Protein AF-A0A2K8N8A8-F1 (afdb_monomer)

Organism: NCBI:txid2055160

pLDDT: mean 79.04, std 22.6, range [26.64, 98.69]

Nearest PDB structures (foldseek):
  5ulj-assembly4_D  TM=3.015E-01  e=2.512E+00  Scheffersomyces stipitis CBS 6054
  5ulj-assembly3_C  TM=2.184E-01  e=3.389E+00  Scheffersomyces stipitis CBS 6054
  5ulj-assembly2_B  TM=1.868E-01  e=2.365E+00  Scheffersomyces stipitis CBS 6054
  5bud-assembly2_B  TM=1.127E-01  e=8.542E-01  Candida albicans SC5314

Radius of gyration: 27.51 Å; Cα contacts (8 Å, |Δi|>4): 386; chains: 1; bounding box: 48×44×102 Å

Solvent-accessible surface area (backbone atoms only — not comparable to full-atom values): 16664 Å² total; per-residue (Å²): 137,88,84,82,85,78,87,78,77,91,76,79,91,78,85,84,81,86,84,86,86,86,88,82,83,90,80,93,72,87,86,76,82,74,73,73,73,78,74,74,76,73,52,68,68,59,56,49,52,52,51,51,52,52,51,52,53,52,51,52,55,33,49,58,29,34,43,7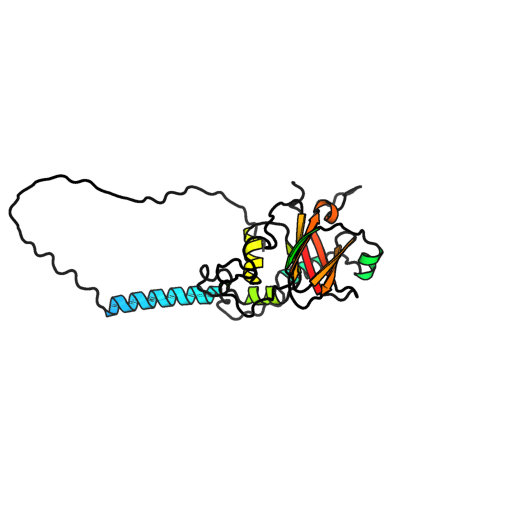2,97,59,95,76,92,74,95,64,53,75,58,56,46,50,37,52,56,46,59,77,75,40,94,78,74,57,67,71,54,32,67,72,72,27,50,76,51,74,68,44,79,79,26,78,41,73,77,49,67,76,59,97,73,46,76,61,38,35,44,75,35,82,70,7,78,49,23,32,46,69,59,41,52,53,59,62,76,52,42,60,45,83,42,67,55,47,68,71,57,39,50,53,51,33,51,48,56,52,63,49,70,50,92,84,38,74,90,45,69,86,78,70,64,66,74,73,72,56,61,46,60,36,35,38,36,43,27,44,30,28,42,81,77,48,38,27,35,41,88,58,37,34,44,33,29,28,46,75,46,98,39,14,36,27,27,34,37,32,49,41,60,69,69,71,41,84,89,73,82,87,78,89,78,87,69,77,52,54,32,41,39,39,34,19,33,86,92,62,51,83,68,41,69,39,62,47,79,44,71,79,43,82,81,112

Structure (mmCIF, N/CA/C/O backbone):
data_AF-A0A2K8N8A8-F1
#
_entry.id   AF-A0A2K8N8A8-F1
#
loop_
_atom_site.group_PDB
_atom_site.id
_atom_site.type_symbol
_atom_site.label_atom_id
_atom_site.label_alt_id
_atom_site.label_comp_id
_atom_site.label_asym_id
_atom_site.label_entity_id
_atom_site.label_seq_id
_atom_site.pdbx_PDB_ins_code
_atom_site.Cartn_x
_atom_site.Cartn_y
_atom_site.Cartn_z
_atom_site.occupancy
_atom_site.B_iso_or_equiv
_atom_site.auth_seq_id
_atom_site.auth_comp_id
_atom_site.auth_asym_id
_atom_site.auth_atom_id
_atom_site.pdbx_PDB_model_num
ATOM 1 N N . MET A 1 1 ? 6.886 21.190 -2.430 1.00 32.00 1 MET A N 1
ATOM 2 C CA . MET A 1 1 ? 6.700 21.370 -3.886 1.00 32.00 1 MET A CA 1
ATOM 3 C C . MET A 1 1 ? 5.353 20.739 -4.233 1.00 32.00 1 MET A C 1
ATOM 5 O O . MET A 1 1 ? 5.200 19.547 -4.030 1.00 32.00 1 MET A O 1
ATOM 9 N N . ARG A 1 2 ? 4.329 21.549 -4.543 1.00 28.36 2 ARG A N 1
ATOM 10 C CA . ARG A 1 2 ? 2.927 21.109 -4.703 1.00 28.36 2 ARG A CA 1
ATOM 11 C C . ARG A 1 2 ? 2.703 20.584 -6.124 1.00 28.36 2 ARG A C 1
ATOM 13 O O . ARG A 1 2 ? 2.918 21.346 -7.061 1.00 28.36 2 ARG A O 1
ATOM 20 N N . LEU A 1 3 ? 2.215 19.356 -6.288 1.00 32.44 3 LEU A N 1
ATOM 21 C CA . LEU A 1 3 ? 1.703 18.862 -7.571 1.00 32.44 3 LEU A CA 1
ATOM 22 C C . LEU A 1 3 ? 0.174 18.765 -7.508 1.00 32.44 3 LEU A C 1
ATOM 24 O O . LEU A 1 3 ? -0.404 17.789 -7.049 1.00 32.44 3 LEU A O 1
ATOM 28 N N . LEU A 1 4 ? -0.471 19.838 -7.966 1.00 31.11 4 LEU A N 1
ATOM 29 C CA . LEU A 1 4 ? -1.877 19.874 -8.359 1.00 31.11 4 LEU A CA 1
ATOM 30 C C . LEU A 1 4 ? -1.996 19.233 -9.746 1.00 31.11 4 LEU A C 1
ATOM 32 O O . LEU A 1 4 ? -1.544 19.829 -10.723 1.00 31.11 4 LEU A O 1
ATOM 36 N N . TRP A 1 5 ? -2.634 18.069 -9.866 1.00 34.25 5 TRP A N 1
ATOM 37 C CA . TRP A 1 5 ? -3.015 17.533 -11.176 1.00 34.25 5 TRP A CA 1
ATOM 38 C C . TRP A 1 5 ? -4.476 17.892 -11.468 1.00 34.25 5 TRP A C 1
ATOM 40 O O . TRP A 1 5 ? -5.413 17.237 -11.016 1.00 34.25 5 TRP A O 1
ATOM 50 N N . ARG A 1 6 ? -4.679 19.000 -12.193 1.00 30.06 6 ARG A N 1
ATOM 51 C CA . ARG A 1 6 ? -5.976 19.349 -12.786 1.00 30.06 6 ARG A CA 1
ATOM 52 C C . ARG A 1 6 ? -6.173 18.520 -14.051 1.00 30.06 6 ARG A C 1
ATOM 54 O O . ARG A 1 6 ? -5.422 18.657 -15.010 1.00 30.06 6 ARG A O 1
ATOM 61 N N . SER A 1 7 ? -7.238 17.725 -14.071 1.00 34.72 7 SER A N 1
ATOM 62 C CA . SER A 1 7 ? -7.759 17.098 -15.281 1.00 34.72 7 SER A CA 1
ATOM 63 C C . SER A 1 7 ? -8.183 18.168 -16.291 1.00 34.72 7 SER A C 1
ATOM 65 O O . SER A 1 7 ? -9.057 18.987 -15.986 1.00 34.72 7 SER A O 1
ATOM 67 N N . GLN A 1 8 ? -7.654 18.125 -17.512 1.00 32.97 8 GLN A N 1
ATOM 68 C CA . GLN A 1 8 ? -8.264 18.827 -18.635 1.00 32.97 8 GLN A CA 1
ATOM 69 C C . GLN A 1 8 ? -8.512 17.864 -19.799 1.00 32.97 8 GLN A C 1
ATOM 71 O O . GLN A 1 8 ? -7.619 17.494 -20.545 1.00 32.97 8 GLN A O 1
ATOM 76 N N . ARG A 1 9 ? -9.783 17.451 -19.860 1.00 30.66 9 ARG A N 1
ATOM 77 C CA . ARG A 1 9 ? -10.627 17.153 -21.025 1.00 30.66 9 ARG A CA 1
ATOM 78 C C . ARG A 1 9 ? -9.967 16.560 -22.275 1.00 30.66 9 ARG A C 1
ATOM 80 O O . ARG A 1 9 ? -9.297 17.236 -23.046 1.00 30.66 9 ARG A O 1
ATOM 87 N N . GLN A 1 10 ? -10.401 15.329 -22.535 1.00 34.97 10 GLN A N 1
ATOM 88 C CA . GLN A 1 10 ? -10.543 14.711 -23.848 1.00 34.97 10 GLN A CA 1
ATOM 89 C C . GLN A 1 10 ? -10.958 15.708 -24.942 1.00 34.97 10 GLN A C 1
ATOM 91 O O . GLN A 1 10 ? -11.960 16.418 -24.816 1.00 34.97 10 GLN A O 1
ATOM 96 N N . ARG A 1 11 ? -10.248 15.659 -26.069 1.00 29.73 11 ARG A N 1
ATOM 97 C CA . ARG A 1 11 ? -10.795 15.980 -27.385 1.00 29.73 11 ARG A CA 1
ATOM 98 C C . ARG A 1 11 ? -10.401 14.876 -28.359 1.00 29.73 11 ARG A C 1
ATOM 100 O O . ARG A 1 11 ? -9.222 14.648 -28.579 1.00 29.73 11 ARG A O 1
ATOM 107 N N . GLY A 1 12 ? -11.430 14.242 -28.916 1.00 28.23 12 GLY A N 1
ATOM 108 C CA . GLY A 1 12 ? -11.513 13.920 -30.338 1.00 28.23 12 GLY A CA 1
ATOM 109 C C . GLY A 1 12 ? -10.530 12.897 -30.887 1.00 28.23 12 GLY A C 1
ATOM 110 O O . GLY A 1 12 ? -9.446 13.239 -31.338 1.00 28.23 12 GLY A O 1
ATOM 111 N N . ILE A 1 13 ? -11.005 11.658 -30.961 1.00 33.28 13 ILE A N 1
ATOM 112 C CA . ILE A 1 13 ? -10.605 10.662 -31.956 1.00 33.28 13 ILE A CA 1
ATOM 113 C C . ILE A 1 13 ? -10.716 11.266 -33.366 1.00 33.28 13 ILE A C 1
ATOM 115 O O . ILE A 1 13 ? -11.752 11.840 -33.693 1.00 33.28 13 ILE A O 1
ATOM 119 N N . LEU A 1 14 ? -9.698 11.054 -34.205 1.00 26.64 14 LEU A N 1
ATOM 120 C CA . LEU A 1 14 ? -9.848 10.871 -35.654 1.00 26.64 14 LEU A CA 1
ATOM 121 C C . LEU A 1 14 ? -8.586 10.192 -36.205 1.00 26.64 14 LEU A C 1
ATOM 123 O O . LEU A 1 14 ? -7.590 10.832 -36.527 1.00 26.64 14 LEU A O 1
ATOM 127 N N . VAL A 1 15 ? -8.631 8.861 -36.276 1.00 32.94 15 VAL A N 1
ATOM 128 C CA . VAL A 1 15 ? -7.722 8.068 -37.109 1.00 32.94 15 VAL A CA 1
ATOM 129 C C . VAL A 1 15 ? -8.318 8.084 -38.512 1.00 32.94 15 VAL A C 1
ATOM 131 O O . VAL A 1 15 ? -9.371 7.495 -38.743 1.00 32.94 15 VAL A O 1
ATOM 134 N N . ALA A 1 16 ? -7.681 8.797 -39.436 1.00 32.31 16 ALA A N 1
ATOM 135 C CA . ALA A 1 16 ? -8.058 8.772 -40.842 1.00 32.31 16 ALA A CA 1
ATOM 136 C C . ALA A 1 16 ? -7.418 7.547 -41.515 1.00 32.31 16 ALA A C 1
ATOM 138 O O . ALA A 1 16 ? -6.219 7.528 -41.782 1.00 32.31 16 ALA A O 1
ATOM 139 N N . MET A 1 17 ? -8.227 6.520 -41.781 1.00 32.41 17 MET A N 1
ATOM 140 C CA . MET A 1 17 ? -7.921 5.493 -42.777 1.00 32.41 17 MET A CA 1
ATOM 141 C C . MET A 1 17 ? -8.250 6.059 -44.159 1.00 32.41 17 MET A C 1
ATOM 143 O O . MET A 1 17 ? -9.415 6.305 -44.466 1.00 32.41 17 MET A O 1
ATOM 147 N N . ALA A 1 18 ? -7.235 6.253 -44.997 1.00 31.48 18 ALA A N 1
ATOM 148 C CA . ALA A 1 18 ? -7.428 6.549 -46.409 1.00 31.48 18 ALA A CA 1
ATOM 149 C C . ALA A 1 18 ? -7.413 5.234 -47.202 1.00 31.48 18 ALA A C 1
ATOM 151 O O . ALA A 1 18 ? -6.361 4.640 -47.422 1.00 31.48 18 ALA A O 1
ATOM 152 N N . VAL A 1 19 ? -8.597 4.788 -47.624 1.00 36.44 19 VAL A N 1
ATOM 153 C CA . VAL A 1 19 ? -8.773 3.836 -48.726 1.00 36.44 19 VAL A CA 1
ATOM 154 C C . VAL A 1 19 ? -9.117 4.669 -49.953 1.00 36.44 19 VAL A C 1
ATOM 156 O O . VAL A 1 19 ? -10.160 5.317 -49.982 1.00 36.44 19 VAL A O 1
ATOM 159 N N . ALA A 1 20 ? -8.243 4.665 -50.957 1.00 34.53 20 ALA A N 1
ATOM 160 C CA . ALA A 1 20 ? -8.531 5.238 -52.264 1.00 34.53 20 ALA A CA 1
ATOM 161 C C . ALA A 1 20 ? -8.541 4.113 -53.302 1.00 34.53 20 ALA A C 1
ATOM 163 O O . ALA A 1 20 ? -7.505 3.553 -53.652 1.00 34.53 20 ALA A O 1
ATOM 164 N N . PHE A 1 21 ? -9.742 3.792 -53.771 1.00 34.59 21 PHE A N 1
ATOM 165 C CA . PHE A 1 21 ? -10.007 3.052 -54.998 1.00 34.59 21 PHE A CA 1
ATOM 166 C C . PHE A 1 21 ? -10.681 4.044 -55.943 1.00 34.59 21 PHE A C 1
ATOM 168 O O . PHE A 1 21 ? -11.672 4.639 -55.535 1.00 34.59 21 PHE A O 1
ATOM 175 N N . MET A 1 22 ? -10.175 4.218 -57.165 1.00 35.41 22 MET A N 1
ATOM 176 C CA . MET A 1 22 ? -10.968 4.577 -58.349 1.00 35.41 22 MET A CA 1
ATOM 177 C C . MET A 1 22 ? -10.114 4.402 -59.610 1.00 35.41 22 MET A C 1
ATOM 179 O O . MET A 1 22 ? -8.996 4.902 -59.710 1.00 35.41 22 MET A O 1
ATOM 183 N N . ALA A 1 23 ? -10.674 3.647 -60.550 1.00 37.47 23 ALA A N 1
ATOM 184 C CA . ALA A 1 23 ? -10.158 3.373 -61.882 1.00 37.47 23 ALA A CA 1
ATOM 185 C C . ALA A 1 23 ? -10.563 4.480 -62.873 1.00 37.47 23 ALA A C 1
ATOM 187 O O . ALA A 1 23 ? -11.584 5.136 -62.669 1.00 37.47 23 ALA A O 1
ATOM 188 N N . GLY A 1 24 ? -9.828 4.631 -63.984 1.00 35.62 24 GLY A N 1
ATOM 189 C CA . GLY A 1 24 ? -10.282 5.480 -65.094 1.00 35.62 24 GLY A CA 1
ATOM 190 C C . GLY A 1 24 ? -9.269 5.800 -66.199 1.00 35.62 24 GLY A C 1
ATOM 191 O O . GLY A 1 24 ? -8.792 6.918 -66.270 1.00 35.62 24 GLY A O 1
ATOM 192 N N . LEU A 1 25 ? -8.994 4.801 -67.044 1.00 36.38 25 LEU A N 1
ATOM 193 C CA . LEU A 1 25 ? -8.801 4.818 -68.511 1.00 36.38 25 LEU A CA 1
ATOM 194 C C . LEU A 1 25 ? -8.015 5.929 -69.261 1.00 36.38 25 LEU A C 1
ATOM 196 O O . LEU A 1 25 ? -8.371 7.098 -69.274 1.00 36.38 25 LEU A O 1
ATOM 200 N N . ALA A 1 26 ? -7.120 5.405 -70.115 1.00 39.22 26 ALA A N 1
ATOM 201 C CA . ALA A 1 26 ? -6.813 5.787 -71.502 1.00 39.22 26 ALA A CA 1
ATOM 202 C C . ALA A 1 26 ? -6.071 7.108 -71.788 1.00 39.22 26 ALA A C 1
ATOM 204 O O . ALA A 1 26 ? -6.646 8.185 -71.889 1.00 39.22 26 ALA A O 1
ATOM 205 N N . GLY A 1 27 ? -4.786 6.952 -72.118 1.00 34.50 27 GLY A N 1
ATOM 206 C CA . GLY A 1 27 ? -3.989 7.924 -72.859 1.00 34.50 27 GLY A CA 1
ATOM 207 C C . GLY A 1 27 ? -2.756 7.247 -73.454 1.00 34.50 27 GLY A C 1
ATOM 208 O O . GLY A 1 27 ? -1.729 7.143 -72.793 1.00 34.50 27 GLY A O 1
ATOM 209 N N . CYS A 1 28 ? -2.870 6.742 -74.686 1.00 39.72 28 CYS A N 1
ATOM 210 C CA . CYS A 1 28 ? -1.729 6.310 -75.493 1.00 39.72 28 CYS A CA 1
ATOM 211 C C . CYS A 1 28 ? -0.865 7.527 -75.856 1.00 39.72 28 CYS A C 1
ATOM 213 O O . CYS A 1 28 ? -1.341 8.444 -76.521 1.00 39.72 28 CYS A O 1
ATOM 215 N N . GLY A 1 29 ? 0.410 7.493 -75.477 1.00 36.53 29 GLY A N 1
ATOM 216 C CA . GLY A 1 29 ? 1.458 8.401 -75.943 1.00 36.53 29 GLY A CA 1
ATOM 217 C C . GLY A 1 29 ? 2.798 7.653 -75.978 1.00 36.53 29 GLY A C 1
ATOM 218 O O . GLY A 1 29 ? 2.994 6.750 -75.163 1.00 36.53 29 GLY A O 1
ATOM 219 N N . PRO A 1 30 ? 3.688 7.942 -76.943 1.00 42.03 30 PRO A N 1
ATOM 220 C CA . PRO A 1 30 ? 4.863 7.122 -77.210 1.00 42.03 30 PRO A CA 1
ATOM 221 C C . PRO A 1 30 ? 5.848 7.139 -76.037 1.00 42.03 30 PRO A C 1
ATOM 223 O O . PRO A 1 30 ? 6.176 8.181 -75.472 1.00 42.03 30 PRO A O 1
ATOM 226 N N . THR A 1 31 ? 6.315 5.943 -75.697 1.00 45.47 31 THR A N 1
ATOM 227 C CA . THR A 1 31 ? 7.282 5.621 -74.650 1.00 45.47 31 THR A CA 1
ATOM 228 C C . THR A 1 31 ? 8.613 6.340 -74.870 1.00 45.47 31 THR A C 1
ATOM 230 O O . THR A 1 31 ? 9.466 5.872 -75.621 1.00 45.47 31 THR A O 1
ATOM 233 N N . SER A 1 32 ? 8.811 7.456 -74.171 1.00 42.41 32 SER A N 1
ATOM 234 C CA . SER A 1 32 ? 10.141 7.943 -73.808 1.00 42.41 32 SER A CA 1
ATOM 235 C C . SER A 1 32 ? 10.572 7.183 -72.557 1.00 42.41 32 SER A C 1
ATOM 237 O O . SER A 1 32 ? 10.163 7.520 -71.449 1.00 42.41 32 SER A O 1
ATOM 239 N N . SER A 1 33 ? 11.366 6.130 -72.733 1.00 44.28 33 SER A N 1
ATOM 240 C CA . SER A 1 33 ? 12.038 5.429 -71.641 1.00 44.28 33 SER A CA 1
ATOM 241 C C . SER A 1 33 ? 13.131 6.324 -71.047 1.00 44.28 33 SER A C 1
ATOM 243 O O . SER A 1 33 ? 14.317 6.154 -71.330 1.00 44.28 33 SER A O 1
ATOM 245 N N . THR A 1 34 ? 12.745 7.295 -70.225 1.00 45.44 34 THR A N 1
ATOM 246 C CA . THR A 1 34 ? 13.642 7.810 -69.192 1.00 45.44 34 THR A CA 1
ATOM 247 C C . THR A 1 34 ? 13.750 6.712 -68.151 1.00 45.44 34 THR A C 1
ATOM 249 O O . THR A 1 34 ? 12.842 6.499 -67.355 1.00 45.44 34 THR A O 1
ATOM 252 N N . VAL A 1 35 ? 14.835 5.947 -68.248 1.00 50.28 35 VAL A N 1
ATOM 253 C CA . VAL A 1 35 ? 15.309 5.077 -67.177 1.00 50.28 35 VAL A CA 1
ATOM 254 C C . VAL A 1 35 ? 15.448 5.974 -65.954 1.00 50.28 35 VAL A C 1
ATOM 256 O O . VAL A 1 35 ? 16.356 6.806 -65.912 1.00 50.28 35 VAL A O 1
ATOM 259 N N . ASP A 1 36 ? 14.517 5.860 -65.004 1.00 49.16 36 ASP A N 1
ATOM 260 C CA . ASP A 1 36 ? 14.716 6.452 -63.689 1.00 49.16 36 ASP A CA 1
ATOM 261 C C . ASP A 1 36 ? 16.071 5.941 -63.189 1.00 49.16 36 ASP A C 1
ATOM 263 O O . ASP A 1 36 ? 16.320 4.727 -63.240 1.00 49.16 36 ASP A O 1
ATOM 267 N N . PRO A 1 37 ? 16.994 6.834 -62.787 1.00 52.50 37 PRO A N 1
ATOM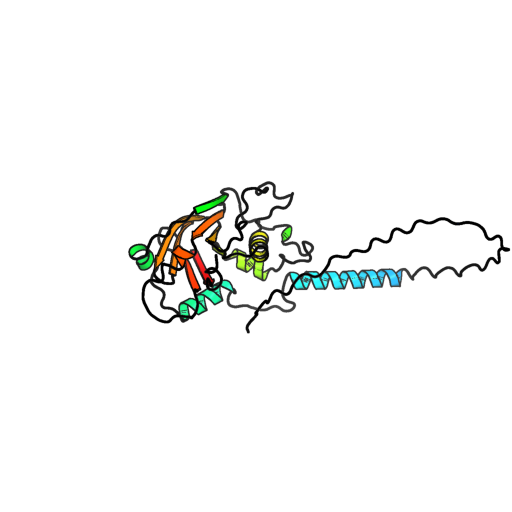 268 C CA . PRO A 1 37 ? 18.269 6.393 -62.261 1.00 52.50 37 PRO A CA 1
ATOM 269 C C . PRO A 1 37 ? 17.981 5.429 -61.107 1.00 52.50 37 PRO A C 1
ATOM 271 O O . PRO A 1 37 ? 17.067 5.697 -60.318 1.00 52.50 37 PRO A O 1
ATOM 274 N N . PRO A 1 38 ? 18.710 4.303 -61.000 1.00 51.31 38 PRO A N 1
ATOM 275 C CA . PRO A 1 38 ? 18.533 3.396 -59.882 1.00 51.31 38 PRO A CA 1
ATOM 276 C C . PRO A 1 38 ? 18.659 4.224 -58.608 1.00 51.31 38 PRO A C 1
ATOM 278 O O . PRO A 1 38 ? 19.703 4.833 -58.367 1.00 51.31 38 PRO A O 1
ATOM 281 N N . VAL A 1 39 ? 17.571 4.297 -57.834 1.00 56.62 39 VAL A N 1
ATOM 282 C CA . VAL A 1 39 ? 17.602 4.878 -56.492 1.00 56.62 39 VAL A CA 1
ATOM 283 C C . VAL A 1 39 ? 18.778 4.196 -55.799 1.00 56.62 39 VAL A C 1
ATOM 285 O O . VAL A 1 39 ? 18.770 2.962 -55.726 1.00 56.62 39 VAL A O 1
ATOM 288 N N . PRO A 1 40 ? 19.828 4.932 -55.391 1.00 58.53 40 PRO A N 1
ATOM 289 C CA . PRO A 1 40 ? 21.006 4.302 -54.830 1.00 58.53 40 PRO A CA 1
ATOM 290 C C . PRO A 1 40 ? 20.533 3.509 -53.621 1.00 58.53 40 PRO A C 1
ATOM 292 O O . PRO A 1 40 ? 19.915 4.070 -52.713 1.00 58.53 40 PRO A O 1
ATOM 295 N N . ALA A 1 41 ? 20.742 2.190 -53.660 1.00 60.31 41 ALA A N 1
ATOM 296 C CA . ALA A 1 41 ? 20.472 1.330 -52.524 1.00 60.31 41 ALA A CA 1
ATOM 297 C C . ALA A 1 41 ? 21.160 1.981 -51.324 1.00 60.31 41 ALA A C 1
ATOM 299 O O . ALA A 1 41 ? 22.368 2.222 -51.381 1.00 60.31 41 ALA A O 1
ATOM 300 N N . ALA A 1 42 ? 20.374 2.368 -50.313 1.00 63.03 42 ALA A N 1
ATOM 301 C CA . ALA A 1 42 ? 20.905 3.000 -49.116 1.00 63.03 42 ALA A CA 1
ATOM 302 C C . ALA A 1 42 ? 22.100 2.170 -48.643 1.00 63.03 42 ALA A C 1
ATOM 304 O O . ALA A 1 42 ? 21.980 0.949 -48.521 1.00 63.03 42 ALA A O 1
ATOM 305 N N . ASP A 1 43 ? 23.247 2.828 -48.465 1.00 83.50 43 ASP A N 1
ATOM 306 C CA . ASP A 1 43 ? 24.487 2.174 -48.066 1.00 83.50 43 ASP A CA 1
ATOM 307 C C . ASP A 1 43 ? 24.180 1.267 -46.859 1.00 83.50 43 ASP A C 1
ATOM 309 O O . ASP A 1 43 ? 23.655 1.764 -45.852 1.00 83.50 43 ASP A O 1
ATOM 313 N N . PRO A 1 44 ? 24.424 -0.055 -46.946 1.00 86.31 44 PRO A N 1
ATOM 314 C CA . PRO A 1 44 ? 24.090 -0.989 -45.875 1.00 86.31 44 PRO A CA 1
ATOM 315 C C . PRO A 1 44 ? 24.695 -0.559 -44.532 1.00 86.31 44 PRO A C 1
ATOM 317 O O . PRO A 1 44 ? 24.068 -0.751 -43.489 1.00 86.31 44 PRO A O 1
ATOM 320 N N . ILE A 1 45 ? 25.843 0.126 -44.560 1.00 87.94 45 ILE A N 1
ATOM 321 C CA . ILE A 1 45 ? 26.497 0.695 -43.378 1.00 87.94 45 ILE A CA 1
ATOM 322 C C . ILE A 1 45 ? 25.666 1.843 -42.784 1.00 87.94 45 ILE A C 1
ATOM 324 O O . ILE A 1 45 ? 25.537 1.968 -41.564 1.00 87.94 45 ILE A O 1
ATOM 328 N N . GLN A 1 46 ? 25.067 2.699 -43.612 1.00 89.19 46 GLN A N 1
ATOM 329 C CA . GLN A 1 46 ? 24.198 3.783 -43.139 1.00 89.19 46 GLN A CA 1
ATOM 330 C C . GLN A 1 46 ? 22.893 3.243 -42.544 1.00 89.19 46 GLN A C 1
ATOM 332 O O . GLN A 1 46 ? 22.450 3.734 -41.501 1.00 89.19 46 GLN A O 1
ATOM 337 N N . ALA A 1 47 ? 22.308 2.213 -43.161 1.00 89.38 47 ALA A N 1
ATOM 338 C CA . ALA A 1 47 ? 21.108 1.552 -42.651 1.00 89.38 47 ALA A CA 1
ATOM 339 C C . ALA A 1 47 ? 21.361 0.878 -41.289 1.00 89.38 47 ALA A C 1
ATOM 341 O O . ALA A 1 47 ? 20.564 1.027 -40.357 1.00 89.38 47 ALA A O 1
ATOM 342 N N . GLU A 1 48 ? 22.498 0.197 -41.138 1.00 94.06 48 GLU A N 1
ATOM 343 C CA . GLU A 1 48 ? 22.907 -0.414 -39.874 1.00 94.06 48 GLU A CA 1
ATOM 344 C C . GLU A 1 48 ? 23.153 0.634 -38.779 1.00 94.06 48 GLU A C 1
ATOM 346 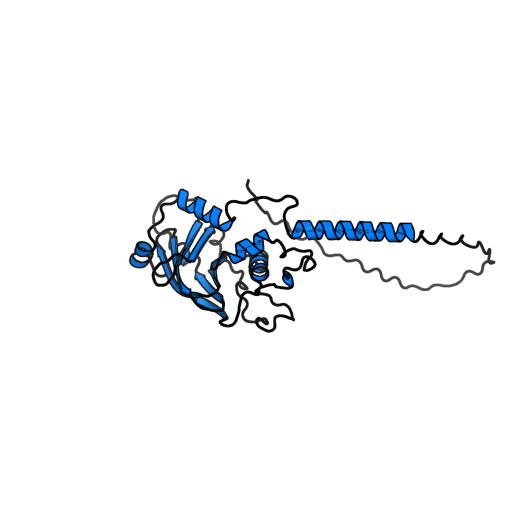O O . GLU A 1 48 ? 22.621 0.515 -37.673 1.00 94.06 48 GLU A O 1
ATOM 351 N N . ASN A 1 49 ? 23.858 1.723 -39.095 1.00 94.88 49 ASN A N 1
ATOM 352 C CA . ASN A 1 49 ? 24.081 2.822 -38.154 1.00 94.88 49 ASN A CA 1
ATOM 353 C C . ASN A 1 49 ? 22.772 3.466 -37.672 1.00 94.88 49 ASN A C 1
ATOM 355 O O . ASN A 1 49 ? 22.645 3.814 -36.496 1.00 94.88 49 ASN A O 1
ATOM 359 N N . ALA A 1 50 ? 21.784 3.628 -38.556 1.00 93.81 50 ALA A N 1
ATOM 360 C CA . ALA A 1 50 ? 20.472 4.149 -38.179 1.00 93.81 50 ALA A CA 1
ATOM 361 C C . ALA A 1 50 ? 19.740 3.199 -37.216 1.00 93.81 50 ALA A C 1
ATOM 363 O O . ALA A 1 50 ? 19.207 3.645 -36.197 1.00 93.81 50 ALA A O 1
ATOM 364 N N . ARG A 1 51 ? 19.775 1.888 -37.489 1.00 95.81 51 ARG A N 1
ATOM 365 C CA . ARG A 1 51 ? 19.203 0.859 -36.610 1.00 95.81 51 ARG A CA 1
ATOM 366 C C . ARG A 1 51 ? 19.864 0.859 -35.233 1.00 95.81 51 ARG A C 1
ATOM 368 O O . ARG A 1 51 ? 19.158 0.843 -34.226 1.00 95.81 51 ARG A O 1
ATOM 375 N N . LEU A 1 52 ? 21.195 0.903 -35.173 1.00 96.75 52 LEU A N 1
ATOM 376 C CA . LEU A 1 52 ? 21.933 0.930 -33.908 1.00 96.75 52 LEU A CA 1
ATOM 377 C C . LEU A 1 52 ? 21.585 2.174 -33.084 1.00 96.75 52 LEU A C 1
ATOM 379 O O . LEU A 1 52 ? 21.327 2.062 -31.888 1.00 96.75 52 LEU A O 1
ATOM 383 N N . LYS A 1 53 ? 21.482 3.350 -33.717 1.00 96.75 53 LYS A N 1
ATOM 384 C CA . LYS A 1 53 ? 21.049 4.584 -33.036 1.00 96.75 53 LYS A CA 1
ATOM 385 C C . LYS A 1 53 ? 19.651 4.454 -32.429 1.00 96.75 53 LYS A C 1
ATOM 387 O O . LYS A 1 53 ? 19.443 4.875 -31.294 1.00 96.75 53 LYS A O 1
ATOM 392 N N . GLN A 1 54 ? 18.709 3.848 -33.151 1.00 95.44 54 GLN A N 1
ATOM 393 C CA . GLN A 1 54 ? 17.362 3.589 -32.631 1.00 95.44 54 GLN A CA 1
ATOM 394 C C . GLN A 1 54 ? 17.383 2.609 -31.452 1.00 95.44 54 GLN A C 1
ATOM 396 O O . GLN A 1 54 ? 16.706 2.839 -30.453 1.00 95.44 54 GLN A O 1
ATOM 401 N N . GLN A 1 55 ? 18.184 1.544 -31.539 1.00 95.38 55 GLN A N 1
ATOM 402 C CA . GLN A 1 55 ? 18.327 0.572 -30.453 1.00 95.38 55 GLN A CA 1
ATOM 403 C C . GLN A 1 55 ? 18.927 1.200 -29.194 1.00 95.38 55 GLN A C 1
ATOM 405 O O . GLN A 1 55 ? 18.418 0.964 -28.102 1.00 95.38 55 GLN A O 1
ATOM 410 N N . VAL A 1 56 ? 19.964 2.028 -29.335 1.00 96.50 56 VAL A N 1
ATOM 411 C CA . VAL A 1 56 ? 20.568 2.749 -28.205 1.00 96.50 56 VAL A CA 1
ATOM 412 C C . VAL A 1 56 ? 19.549 3.679 -27.549 1.00 96.50 56 VAL A C 1
ATOM 414 O O . VAL A 1 56 ? 19.412 3.647 -26.329 1.00 96.50 56 VAL A O 1
ATOM 417 N N . ALA A 1 57 ? 18.790 4.446 -28.336 1.00 94.25 57 ALA A N 1
ATOM 418 C CA . ALA A 1 57 ? 17.768 5.347 -27.804 1.00 94.25 57 ALA A CA 1
ATOM 419 C C . ALA A 1 57 ? 16.667 4.594 -27.032 1.00 94.25 57 ALA A C 1
ATOM 421 O O . ALA A 1 57 ? 16.258 5.018 -25.951 1.00 94.25 57 ALA A O 1
ATOM 422 N N . GLU A 1 58 ? 16.213 3.449 -27.548 1.00 92.44 58 GLU A N 1
ATOM 423 C CA . GLU A 1 58 ? 15.221 2.615 -26.863 1.00 92.44 58 GLU A CA 1
ATOM 424 C C . GLU A 1 58 ? 15.783 1.989 -25.579 1.00 92.44 58 GLU A C 1
ATOM 426 O O . GLU A 1 58 ? 15.105 1.962 -24.552 1.00 92.44 58 GLU A O 1
ATOM 431 N N . LEU A 1 59 ? 17.033 1.517 -25.593 1.00 92.69 59 LEU A N 1
ATOM 432 C CA . LEU A 1 59 ? 17.683 0.977 -24.397 1.00 92.69 59 LEU A CA 1
ATOM 433 C C . LEU A 1 59 ? 17.867 2.045 -23.316 1.00 92.69 59 LEU A C 1
ATOM 435 O O . LEU A 1 59 ? 17.594 1.766 -22.152 1.00 92.69 59 LEU A O 1
ATOM 439 N N . GLN A 1 60 ? 18.259 3.263 -23.692 1.00 92.19 60 GLN A N 1
ATOM 440 C CA . GLN A 1 60 ? 18.371 4.391 -22.762 1.00 92.19 60 GLN A CA 1
ATOM 441 C C . GLN A 1 60 ? 17.023 4.720 -22.121 1.00 92.19 60 GLN A C 1
ATOM 443 O O . GLN A 1 60 ? 16.924 4.835 -20.902 1.00 92.19 60 GLN A O 1
ATOM 448 N N . LYS A 1 61 ? 15.958 4.777 -22.926 1.00 90.69 61 LYS A N 1
ATOM 449 C CA . LYS A 1 61 ? 14.598 4.974 -22.421 1.00 90.69 61 LYS A CA 1
ATOM 450 C C . LYS A 1 61 ? 14.191 3.867 -21.445 1.00 90.69 61 LYS A C 1
ATOM 452 O O . LYS A 1 61 ? 13.651 4.156 -20.382 1.00 90.69 61 LYS A O 1
ATOM 457 N N . ARG A 1 62 ? 14.474 2.604 -21.767 1.00 91.69 62 ARG A N 1
ATOM 458 C CA . ARG A 1 62 ? 14.173 1.469 -20.879 1.00 91.69 62 ARG A CA 1
ATOM 459 C C . ARG A 1 62 ? 14.965 1.523 -19.579 1.00 91.69 62 ARG A C 1
ATOM 461 O O . ARG A 1 62 ? 14.402 1.203 -18.539 1.00 91.69 62 ARG A O 1
ATOM 468 N N . LEU A 1 63 ? 16.231 1.929 -19.634 1.00 92.50 63 LEU A N 1
ATOM 469 C CA . LEU A 1 63 ? 17.072 2.083 -18.451 1.00 92.50 63 LEU A CA 1
ATOM 470 C C . LEU A 1 63 ? 16.518 3.171 -17.522 1.00 92.50 63 LEU A C 1
ATOM 472 O O . LEU A 1 63 ? 16.300 2.896 -16.348 1.00 92.50 63 LEU A O 1
ATOM 476 N N . SER A 1 64 ? 16.143 4.333 -18.071 1.00 90.69 64 SER A N 1
ATOM 477 C CA . SER A 1 64 ? 15.540 5.430 -17.292 1.00 90.69 64 SER A CA 1
ATOM 478 C C . SER A 1 64 ? 14.198 5.078 -16.631 1.00 90.69 64 SER A C 1
ATOM 480 O O . SER A 1 64 ? 13.750 5.762 -15.714 1.00 90.69 64 SER A O 1
ATOM 482 N N . ALA A 1 65 ? 13.525 4.019 -17.097 1.00 89.44 65 ALA A N 1
ATOM 483 C CA . ALA A 1 65 ? 12.288 3.529 -16.493 1.00 89.44 65 ALA A CA 1
ATOM 484 C C . ALA A 1 65 ? 12.536 2.553 -15.329 1.00 89.44 65 ALA A C 1
ATOM 486 O O . ALA A 1 65 ? 11.635 2.331 -14.520 1.00 89.44 65 ALA A O 1
ATOM 487 N N . LEU A 1 66 ? 13.722 1.940 -15.262 1.00 92.31 66 LEU A N 1
ATOM 488 C CA . LEU A 1 66 ? 14.086 0.968 -14.230 1.00 92.31 66 LEU A CA 1
ATOM 489 C C . LEU A 1 66 ? 14.630 1.652 -12.980 1.00 92.31 66 LEU A C 1
ATOM 491 O O . LEU A 1 66 ? 14.249 1.293 -11.867 1.00 92.31 66 LEU A O 1
ATOM 495 N N . GLU A 1 67 ? 15.502 2.634 -13.163 1.00 91.06 67 GLU A N 1
ATOM 496 C CA . GLU A 1 67 ? 16.217 3.303 -12.084 1.00 91.06 67 GLU A CA 1
ATOM 497 C C . GLU A 1 67 ? 16.571 4.744 -12.480 1.00 91.06 67 GLU A C 1
ATOM 499 O O . GLU A 1 67 ? 16.525 5.083 -13.666 1.00 91.06 67 GLU A O 1
ATOM 504 N N . PRO A 1 68 ? 16.890 5.619 -11.511 1.00 89.12 68 PRO A N 1
ATOM 505 C CA . PRO A 1 68 ? 17.360 6.963 -11.818 1.00 89.12 68 PRO A CA 1
ATOM 506 C C . PRO A 1 68 ? 18.686 6.945 -12.590 1.00 89.12 68 PRO A C 1
ATOM 508 O O . PRO A 1 68 ? 19.537 6.092 -12.350 1.00 89.12 68 PRO A O 1
ATOM 511 N N . ASP A 1 69 ? 18.910 7.962 -13.428 1.00 88.50 69 ASP A N 1
ATOM 512 C CA . ASP A 1 69 ? 20.136 8.103 -14.238 1.00 88.50 69 ASP A CA 1
ATOM 513 C C . ASP A 1 69 ? 21.431 8.148 -13.402 1.00 88.50 69 ASP A C 1
ATOM 515 O O . ASP A 1 69 ? 22.522 7.863 -13.897 1.00 88.50 69 ASP A O 1
ATOM 519 N N . THR A 1 70 ? 21.324 8.527 -12.127 1.00 90.00 70 THR A N 1
ATOM 520 C CA . THR A 1 70 ? 22.432 8.562 -11.168 1.00 90.00 70 THR A CA 1
ATOM 521 C C . THR A 1 70 ? 22.019 7.873 -9.872 1.00 90.00 70 THR A C 1
ATOM 523 O O . THR A 1 70 ? 20.903 8.130 -9.421 1.00 90.00 70 THR A O 1
ATOM 526 N N . PRO A 1 71 ? 22.892 7.094 -9.208 1.00 89.31 71 PRO A N 1
ATOM 527 C CA . PRO A 1 71 ? 22.574 6.492 -7.915 1.00 89.31 71 PRO A CA 1
ATOM 528 C C . PRO A 1 71 ? 22.179 7.547 -6.875 1.00 89.31 71 PRO A C 1
ATOM 530 O O . PRO A 1 71 ? 22.932 8.490 -6.623 1.00 89.31 71 PRO A O 1
ATOM 533 N N . VAL A 1 72 ? 21.011 7.378 -6.251 1.00 87.62 72 VAL A N 1
ATOM 534 C CA . VAL A 1 72 ? 20.513 8.274 -5.198 1.00 87.62 72 VAL A CA 1
ATOM 535 C C . VAL A 1 72 ? 20.066 7.450 -3.997 1.00 87.62 72 VAL A C 1
ATOM 537 O O . VAL A 1 72 ? 19.272 6.524 -4.137 1.00 87.62 72 VAL A O 1
ATOM 540 N N . THR A 1 73 ? 20.524 7.813 -2.801 1.00 87.25 73 THR A N 1
ATOM 541 C CA . THR A 1 73 ? 19.968 7.271 -1.554 1.00 87.25 73 THR A CA 1
ATOM 542 C C . THR A 1 73 ? 18.767 8.113 -1.144 1.00 87.25 73 THR A C 1
ATOM 544 O O . THR A 1 73 ? 18.916 9.306 -0.871 1.00 87.25 73 THR A O 1
ATOM 547 N N . ARG A 1 74 ? 17.579 7.504 -1.069 1.00 79.44 74 ARG A N 1
ATOM 548 C CA . ARG A 1 74 ? 16.383 8.147 -0.505 1.00 79.44 74 ARG A CA 1
ATOM 549 C C . ARG A 1 74 ? 16.135 7.622 0.913 1.00 79.44 74 ARG A C 1
ATOM 551 O O . ARG A 1 74 ? 16.105 6.409 1.088 1.00 79.44 74 ARG A O 1
ATOM 558 N N . PRO A 1 75 ? 15.988 8.501 1.919 1.00 75.25 75 PRO A N 1
ATOM 559 C CA . PRO A 1 75 ? 15.925 8.083 3.319 1.00 75.25 75 PRO A CA 1
ATOM 560 C C . PRO A 1 75 ? 14.578 7.471 3.731 1.00 75.25 75 PRO A C 1
ATOM 562 O O . PRO A 1 75 ? 14.560 6.657 4.646 1.00 75.25 75 PRO A O 1
ATOM 565 N N . LEU A 1 76 ? 13.472 7.849 3.080 1.00 76.56 76 LEU A N 1
ATOM 566 C CA . LEU A 1 76 ? 12.114 7.389 3.392 1.00 76.56 76 LEU A CA 1
ATOM 567 C C . LEU A 1 76 ? 11.319 7.181 2.104 1.00 76.56 76 LEU A C 1
ATOM 569 O O . LEU A 1 76 ? 11.528 7.911 1.126 1.00 76.56 76 LEU A O 1
ATOM 573 N N . SER A 1 77 ? 10.401 6.213 2.121 1.00 84.94 77 SER A N 1
ATOM 574 C CA . SER A 1 77 ? 9.368 6.117 1.092 1.00 84.94 77 SER A CA 1
ATOM 575 C C . SER A 1 77 ? 8.415 7.312 1.177 1.00 84.94 77 SER A C 1
ATOM 577 O O . SER A 1 77 ? 8.350 8.005 2.198 1.00 84.94 77 SER A O 1
ATOM 579 N N . ASP A 1 78 ? 7.663 7.569 0.107 1.00 85.12 78 ASP A N 1
ATOM 580 C CA . ASP A 1 78 ? 6.650 8.627 0.137 1.00 85.12 78 ASP A CA 1
ATOM 581 C C . ASP A 1 78 ? 5.564 8.309 1.184 1.00 85.12 78 ASP A C 1
ATOM 583 O O . ASP A 1 78 ? 5.123 9.211 1.894 1.00 85.12 78 ASP A O 1
ATOM 587 N N . ILE A 1 79 ? 5.211 7.026 1.342 1.00 87.62 79 ILE A N 1
ATOM 588 C CA . ILE A 1 79 ? 4.250 6.537 2.344 1.00 87.62 79 ILE A CA 1
ATOM 589 C C . ILE A 1 79 ? 4.747 6.830 3.766 1.00 87.62 79 ILE A C 1
ATOM 591 O O . ILE A 1 79 ? 4.047 7.475 4.550 1.00 87.62 79 ILE A O 1
ATOM 595 N N . ASP A 1 80 ? 5.972 6.409 4.092 1.00 90.25 80 ASP A N 1
ATOM 596 C CA . ASP A 1 80 ? 6.539 6.581 5.435 1.00 90.25 80 ASP A CA 1
ATOM 597 C C . ASP A 1 80 ? 6.702 8.061 5.783 1.00 90.25 80 ASP A C 1
ATOM 599 O O . ASP A 1 80 ? 6.437 8.487 6.908 1.00 90.25 80 ASP A O 1
ATOM 603 N N . ARG A 1 81 ? 7.090 8.870 4.794 1.00 91.25 81 ARG A N 1
ATOM 604 C CA . ARG A 1 81 ? 7.224 10.315 4.955 1.00 91.25 81 ARG A CA 1
ATOM 605 C C . ARG A 1 81 ? 5.890 10.980 5.292 1.00 91.25 81 ARG A C 1
ATOM 607 O O . ARG A 1 81 ? 5.860 11.905 6.103 1.00 91.25 81 ARG A O 1
ATOM 614 N N . GLU A 1 82 ? 4.793 10.558 4.669 1.00 91.62 82 GLU A N 1
ATOM 615 C CA . GLU A 1 82 ? 3.462 11.089 4.984 1.00 91.62 82 GLU A CA 1
ATOM 616 C C . GLU A 1 82 ? 3.038 10.740 6.417 1.00 91.62 82 GLU A C 1
ATOM 618 O O . GLU A 1 82 ? 2.542 11.610 7.141 1.00 91.62 82 GLU A O 1
ATOM 623 N N . VAL A 1 83 ? 3.300 9.504 6.856 1.00 93.38 83 VAL A N 1
ATOM 624 C CA . VAL A 1 83 ? 3.057 9.062 8.238 1.00 93.38 83 VAL A CA 1
ATOM 625 C C . VAL A 1 83 ? 3.894 9.868 9.232 1.00 93.38 83 VAL A C 1
ATOM 627 O O . VAL A 1 83 ? 3.352 10.352 10.225 1.00 93.38 83 VAL A O 1
ATOM 630 N N . GLU A 1 84 ? 5.186 10.067 8.964 1.00 93.06 84 GLU A N 1
ATOM 631 C CA . GLU A 1 84 ? 6.084 10.859 9.814 1.00 93.06 84 GLU A CA 1
ATOM 632 C C . GLU A 1 84 ? 5.599 12.310 9.958 1.00 93.06 84 GLU A C 1
ATOM 634 O O . GLU A 1 84 ? 5.506 12.839 11.066 1.00 93.06 84 GLU A O 1
ATOM 639 N N . ILE A 1 85 ? 5.219 12.957 8.851 1.00 91.94 85 ILE A N 1
ATOM 640 C CA . ILE A 1 85 ? 4.683 14.326 8.882 1.00 91.94 85 ILE A CA 1
ATOM 641 C C . ILE A 1 85 ? 3.395 14.382 9.711 1.00 91.94 85 ILE A C 1
ATOM 643 O O . ILE A 1 85 ? 3.200 15.316 10.498 1.00 91.94 85 ILE A O 1
ATOM 647 N N . PHE A 1 86 ? 2.504 13.403 9.546 1.00 92.81 86 PHE A N 1
ATOM 648 C CA . PHE A 1 86 ? 1.252 13.356 10.293 1.00 92.81 86 PHE A CA 1
ATOM 649 C C . PHE A 1 86 ? 1.498 13.186 11.794 1.00 92.81 86 PHE A C 1
ATOM 651 O O . PHE A 1 86 ? 0.960 13.959 12.586 1.00 92.81 86 PHE A O 1
ATOM 658 N N . THR A 1 87 ? 2.339 12.228 12.188 1.00 92.75 87 THR A N 1
ATOM 659 C CA . THR A 1 87 ? 2.618 11.910 13.599 1.00 92.75 87 THR A CA 1
ATOM 660 C C . THR A 1 87 ? 3.417 13.016 14.295 1.00 92.75 87 THR A C 1
ATOM 662 O O . THR A 1 87 ? 3.237 13.241 15.489 1.00 92.75 87 THR A O 1
ATOM 665 N N . ALA A 1 88 ? 4.224 13.783 13.556 1.00 92.25 88 ALA A N 1
ATOM 666 C CA . ALA A 1 88 ? 4.905 14.970 14.073 1.00 92.25 88 ALA A CA 1
ATOM 667 C C . ALA A 1 88 ? 3.961 16.164 14.315 1.00 92.25 88 ALA A C 1
ATOM 669 O O . ALA A 1 88 ? 4.280 17.060 15.097 1.00 92.25 88 ALA A O 1
ATOM 670 N N . THR A 1 89 ? 2.812 16.207 13.634 1.00 90.50 89 THR A N 1
ATOM 671 C CA . THR A 1 89 ? 1.870 17.343 13.678 1.00 90.50 89 THR A CA 1
ATOM 672 C C . THR A 1 89 ? 0.586 17.052 14.449 1.00 90.50 89 THR A C 1
ATOM 674 O O . THR A 1 89 ? -0.160 17.982 14.756 1.00 90.50 89 THR A O 1
ATOM 677 N N . HIS A 1 90 ? 0.332 15.790 14.795 1.00 88.94 90 HIS A N 1
ATOM 678 C CA . HIS A 1 90 ? -0.869 15.352 15.497 1.00 88.94 90 HIS A CA 1
ATOM 679 C C . HIS A 1 90 ? -0.503 14.444 16.677 1.00 88.94 90 HIS A C 1
ATOM 681 O O . HIS A 1 90 ? 0.294 13.524 16.506 1.00 88.94 90 HIS A O 1
ATOM 687 N N . PRO A 1 91 ? -1.098 14.642 17.867 1.00 88.69 91 PRO A N 1
ATOM 688 C CA . PRO A 1 91 ? -0.904 13.718 18.975 1.00 88.69 91 PRO A CA 1
ATOM 689 C C . PRO A 1 91 ? -1.493 12.348 18.613 1.00 88.69 91 PRO A C 1
ATOM 691 O O . PRO A 1 91 ? -2.677 12.241 18.291 1.00 88.69 91 PRO A O 1
ATOM 694 N N . ILE A 1 92 ? -0.665 11.306 18.679 1.00 92.69 92 ILE A N 1
ATOM 695 C CA . ILE A 1 92 ? -1.075 9.926 18.407 1.00 92.69 92 ILE A CA 1
ATOM 696 C C . ILE A 1 92 ? -1.411 9.234 19.721 1.00 92.69 92 ILE A C 1
ATOM 698 O O . ILE A 1 92 ? -0.632 9.261 20.677 1.00 92.69 92 ILE A O 1
ATOM 702 N N . THR A 1 93 ? -2.589 8.619 19.776 1.00 95.06 93 THR A N 1
ATOM 703 C CA . THR A 1 93 ? -2.999 7.846 20.944 1.00 95.06 93 THR A CA 1
ATOM 704 C C . THR A 1 93 ? -2.350 6.462 20.872 1.00 95.06 93 THR A C 1
ATOM 706 O O . THR A 1 93 ? -2.356 5.853 19.806 1.00 95.06 93 THR A O 1
ATOM 709 N N . PRO A 1 94 ? -1.811 5.910 21.972 1.00 96.50 94 PRO A N 1
ATOM 710 C CA . PRO A 1 94 ? -1.299 4.545 21.967 1.00 96.50 94 PRO A CA 1
ATOM 711 C C . PRO A 1 94 ? -2.341 3.535 21.461 1.00 96.50 94 PRO A C 1
ATOM 713 O O . PRO A 1 94 ? -3.516 3.604 21.835 1.00 96.50 94 PRO A O 1
ATOM 716 N N . VAL A 1 95 ? -1.908 2.585 20.630 1.00 96.81 95 VAL A N 1
ATOM 717 C CA . VAL A 1 95 ? -2.767 1.571 19.990 1.00 96.81 95 VAL A CA 1
ATOM 718 C C . VAL A 1 95 ? -3.680 0.866 20.998 1.00 96.81 95 VAL A C 1
ATOM 720 O O . VAL A 1 95 ? -4.874 0.688 20.757 1.00 96.81 95 VAL A O 1
ATOM 723 N N . ASP A 1 96 ? -3.153 0.502 22.166 1.00 96.94 96 ASP A N 1
ATOM 724 C CA . ASP A 1 96 ? -3.903 -0.175 23.223 1.00 96.94 96 ASP A CA 1
ATOM 725 C C . ASP A 1 96 ? -5.056 0.690 23.770 1.00 96.94 96 ASP A C 1
ATOM 727 O O . ASP A 1 96 ? -6.140 0.180 24.066 1.00 96.94 96 ASP A O 1
ATOM 731 N N . GLN A 1 97 ? -4.858 2.006 23.861 1.00 97.19 97 GLN A N 1
ATOM 732 C CA . GLN A 1 97 ? -5.901 2.949 24.248 1.00 97.19 97 GLN A CA 1
ATOM 733 C C . GLN A 1 97 ? -6.948 3.122 23.150 1.00 97.19 97 GLN A C 1
ATOM 735 O O . GLN A 1 97 ? -8.137 3.142 23.476 1.00 97.19 97 GLN A O 1
ATOM 740 N N . VAL A 1 98 ? -6.544 3.189 21.876 1.00 96.75 98 VAL A N 1
ATOM 741 C CA . VAL A 1 98 ? -7.488 3.232 20.745 1.00 96.75 98 VAL A CA 1
ATOM 742 C C . VAL A 1 98 ? -8.370 1.988 20.754 1.00 96.75 98 VAL A C 1
ATOM 744 O O . VAL A 1 98 ? -9.588 2.096 20.684 1.00 96.75 98 VAL A O 1
ATOM 747 N N . LEU A 1 99 ? -7.783 0.805 20.933 1.00 95.62 99 LEU A N 1
ATOM 748 C CA . LEU A 1 99 ? -8.517 -0.460 20.957 1.00 95.62 99 LEU A CA 1
ATOM 749 C C . LEU A 1 99 ? -9.497 -0.582 22.132 1.00 95.62 99 LEU A C 1
ATOM 751 O O . LEU A 1 99 ? -10.539 -1.220 21.981 1.00 95.62 99 LEU A O 1
ATOM 755 N N . ARG A 1 100 ? -9.177 0.005 23.294 1.00 96.50 100 ARG A N 1
ATOM 756 C CA . ARG A 1 100 ? -10.051 -0.015 24.481 1.00 96.50 100 ARG A CA 1
ATOM 757 C C . ARG A 1 100 ? -11.148 1.047 24.452 1.00 96.50 100 ARG A C 1
ATOM 759 O O . ARG A 1 100 ? -12.243 0.788 24.940 1.00 96.50 100 ARG A O 1
ATOM 766 N N . ARG A 1 101 ? -10.836 2.252 23.968 1.00 96.69 101 ARG A N 1
ATOM 767 C CA . ARG A 1 101 ? -11.698 3.445 24.091 1.00 96.69 101 A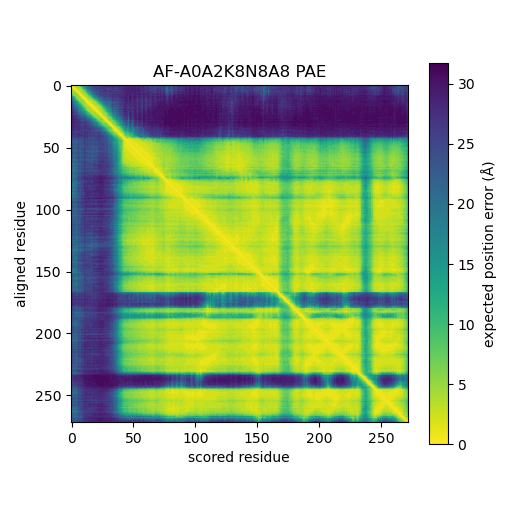RG A CA 1
ATOM 768 C C . ARG A 1 101 ? -12.386 3.832 22.787 1.00 96.69 101 ARG A C 1
ATOM 770 O O . ARG A 1 101 ? -13.352 4.587 22.820 1.00 96.69 101 ARG A O 1
ATOM 777 N N . GLY A 1 102 ? -11.861 3.372 21.659 1.00 95.19 102 GLY A N 1
ATOM 778 C CA . GLY A 1 102 ? -12.360 3.707 20.338 1.00 95.19 102 GLY A CA 1
ATOM 779 C C . GLY A 1 102 ? -13.662 2.996 19.986 1.00 95.19 102 GLY A C 1
ATOM 780 O O . GLY A 1 102 ? -14.030 1.967 20.557 1.00 95.19 102 GLY A O 1
ATOM 781 N N . ALA A 1 103 ? -14.355 3.549 18.999 1.00 95.25 103 ALA A N 1
ATOM 782 C CA . ALA A 1 103 ? -15.546 2.952 18.421 1.00 95.25 103 ALA A CA 1
ATOM 783 C C . ALA A 1 103 ? -15.150 1.879 17.400 1.00 95.25 103 ALA A C 1
ATOM 785 O O . ALA A 1 103 ? -14.314 2.120 16.528 1.00 95.25 103 ALA A O 1
ATOM 786 N N . ARG A 1 104 ? -15.771 0.699 17.477 1.00 97.00 104 ARG A N 1
ATOM 787 C CA . ARG A 1 104 ? -15.625 -0.320 16.429 1.00 97.00 104 ARG A CA 1
ATOM 788 C C . ARG A 1 104 ? -16.330 0.152 15.165 1.00 97.00 104 ARG A C 1
ATOM 790 O O . ARG A 1 104 ? -17.501 0.522 15.225 1.00 97.00 104 ARG A O 1
ATOM 797 N N . LEU A 1 105 ? -15.625 0.111 14.043 1.00 95.69 105 LEU A N 1
ATOM 798 C CA . LEU A 1 105 ? -16.190 0.409 12.736 1.00 95.69 105 LEU A CA 1
ATOM 799 C C . LEU A 1 105 ? -16.645 -0.893 12.063 1.00 95.69 105 LEU A C 1
ATOM 801 O O . LEU A 1 105 ? -15.894 -1.876 12.088 1.00 95.69 105 LEU A O 1
ATOM 805 N N . PRO A 1 106 ? -17.848 -0.926 11.464 1.00 96.44 106 PRO A N 1
ATOM 806 C CA . PRO A 1 106 ? -18.225 -2.024 10.588 1.00 96.44 106 PRO A CA 1
ATOM 807 C C . PRO A 1 106 ? -17.338 -2.019 9.337 1.00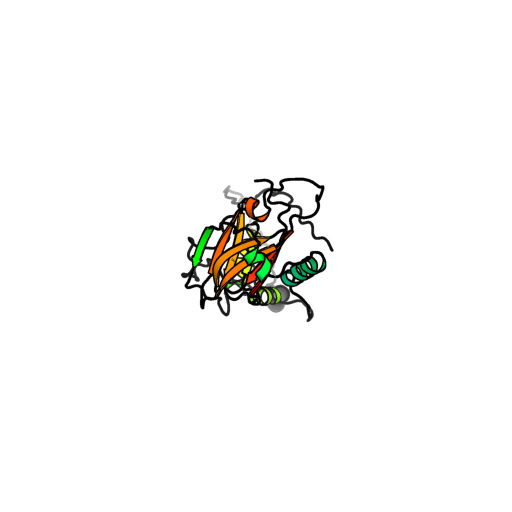 96.44 106 PRO A C 1
ATOM 809 O O . PRO A 1 106 ? -16.883 -0.966 8.883 1.00 96.44 106 PRO A O 1
ATOM 812 N N . PHE A 1 107 ? -17.096 -3.202 8.781 1.00 96.56 107 PHE A N 1
ATOM 813 C CA . PHE A 1 107 ? -16.362 -3.359 7.533 1.00 96.56 107 PHE A CA 1
ATOM 814 C C . PHE A 1 107 ? -16.902 -4.540 6.734 1.00 96.56 107 PHE A C 1
ATOM 816 O O . PHE A 1 107 ? -17.351 -5.529 7.314 1.00 96.56 107 PHE A O 1
ATOM 823 N N . ASP A 1 108 ? -16.784 -4.451 5.411 1.00 95.88 108 ASP A N 1
ATOM 824 C CA . ASP A 1 108 ? -17.176 -5.514 4.489 1.00 95.88 108 ASP A CA 1
ATOM 825 C C . ASP A 1 108 ? -15.936 -6.143 3.855 1.00 95.88 108 ASP A C 1
ATOM 827 O O . ASP A 1 108 ? -15.157 -5.459 3.191 1.00 95.88 108 ASP A O 1
ATOM 831 N N . ALA A 1 109 ? -15.746 -7.452 4.026 1.00 95.19 109 ALA A N 1
ATOM 832 C CA . ALA A 1 109 ? -14.727 -8.198 3.292 1.00 95.19 109 ALA A CA 1
ATOM 833 C C . ALA A 1 109 ? -15.239 -8.509 1.880 1.00 95.19 109 ALA A C 1
ATOM 835 O O . ALA A 1 109 ? -15.990 -9.462 1.674 1.00 95.19 109 ALA A O 1
ATOM 836 N N . VAL A 1 110 ? -14.847 -7.688 0.907 1.00 93.12 110 VAL A N 1
ATOM 837 C CA . VAL A 1 110 ? -15.381 -7.752 -0.464 1.00 93.12 110 VAL A CA 1
ATOM 838 C C . VAL A 1 110 ? -14.583 -8.665 -1.383 1.00 93.12 110 VAL A C 1
ATOM 840 O O . VAL A 1 110 ? -15.136 -9.227 -2.325 1.00 93.12 110 VAL A O 1
ATOM 843 N N . VAL A 1 111 ? -13.291 -8.840 -1.108 1.00 92.50 111 VAL A N 1
ATOM 844 C CA . VAL A 1 111 ? -12.423 -9.750 -1.852 1.00 92.50 111 VAL A CA 1
ATOM 845 C C . VAL A 1 111 ? -11.528 -10.475 -0.865 1.00 92.50 111 VAL A C 1
ATOM 847 O O . VAL A 1 111 ? -10.911 -9.871 0.007 1.00 92.50 111 VAL A O 1
ATOM 850 N N . THR A 1 112 ? -11.446 -11.794 -0.995 1.00 92.75 112 THR A N 1
ATOM 851 C CA . THR A 1 112 ? -10.496 -12.620 -0.249 1.00 92.75 112 THR A CA 1
ATOM 852 C C . THR A 1 112 ? -9.894 -13.641 -1.197 1.00 92.75 112 THR A C 1
ATOM 854 O O . THR A 1 112 ? -10.609 -14.416 -1.830 1.00 92.75 112 THR A O 1
ATOM 857 N N . ASN A 1 113 ? -8.569 -13.648 -1.287 1.00 91.44 113 ASN A N 1
ATOM 858 C CA . ASN A 1 113 ? -7.812 -14.660 -2.004 1.00 91.44 113 ASN A CA 1
ATOM 859 C C . ASN A 1 113 ? -6.809 -15.265 -1.028 1.00 91.44 113 ASN A C 1
ATOM 861 O O . ASN A 1 113 ? -5.908 -14.572 -0.584 1.00 91.44 113 ASN A O 1
ATOM 865 N N . THR A 1 114 ? -6.950 -16.545 -0.695 1.00 92.00 114 THR A N 1
ATOM 866 C CA . THR A 1 114 ? -6.065 -17.239 0.261 1.00 92.00 114 THR A CA 1
ATOM 867 C C . THR A 1 114 ? -4.882 -17.942 -0.404 1.00 92.00 114 THR A C 1
ATOM 869 O O . THR A 1 114 ? -4.054 -18.536 0.278 1.00 92.00 114 THR A O 1
ATOM 872 N N . GLN A 1 115 ? -4.815 -17.921 -1.736 1.00 90.31 115 GLN A N 1
ATOM 873 C CA . GLN A 1 115 ? -3.849 -18.678 -2.535 1.00 90.31 115 GLN A CA 1
ATOM 874 C C . GLN A 1 115 ? -2.759 -17.787 -3.133 1.00 90.31 115 GLN A C 1
ATOM 876 O O . GLN A 1 115 ? -1.683 -18.272 -3.477 1.00 90.31 115 GLN A O 1
ATOM 881 N N . TRP A 1 116 ? -3.030 -16.490 -3.285 1.00 90.75 116 TRP A N 1
ATOM 882 C CA . TRP A 1 116 ? -2.086 -15.567 -3.893 1.00 90.75 116 TRP A CA 1
ATOM 883 C C . TRP A 1 116 ? -0.787 -15.505 -3.090 1.00 90.75 116 TRP A C 1
ATOM 885 O O . TRP A 1 116 ? -0.783 -15.346 -1.873 1.00 90.75 116 TRP A O 1
ATOM 895 N N . ARG A 1 117 ? 0.337 -15.590 -3.788 1.00 90.75 117 ARG A N 1
ATOM 896 C CA . ARG A 1 117 ? 1.656 -15.306 -3.234 1.00 90.75 117 ARG A CA 1
ATOM 897 C C . ARG A 1 117 ? 2.270 -14.225 -4.095 1.00 90.75 117 ARG A C 1
ATOM 899 O O . ARG A 1 117 ? 2.135 -14.273 -5.319 1.00 90.75 117 ARG A O 1
ATOM 906 N N . ARG A 1 118 ? 2.946 -13.264 -3.467 1.00 90.75 118 ARG A N 1
ATOM 907 C CA . ARG A 1 118 ? 3.653 -12.235 -4.221 1.00 90.75 118 ARG A CA 1
ATOM 908 C C . ARG A 1 118 ? 4.697 -12.914 -5.105 1.00 90.75 118 ARG A C 1
ATOM 910 O O . ARG A 1 118 ? 5.522 -13.663 -4.576 1.00 90.75 118 ARG A O 1
ATOM 917 N N . PRO A 1 119 ? 4.661 -12.698 -6.427 1.00 91.06 119 PRO A N 1
ATOM 918 C CA . PRO A 1 119 ? 5.645 -13.306 -7.300 1.00 91.06 119 PRO A CA 1
ATOM 919 C C . PRO A 1 119 ? 7.027 -12.715 -7.004 1.00 91.06 119 PRO A C 1
ATOM 921 O O . PRO A 1 119 ? 7.148 -11.523 -6.722 1.00 91.06 119 PRO A O 1
ATOM 924 N N . GLY A 1 120 ? 8.074 -13.537 -7.109 1.00 90.69 120 GLY A N 1
ATOM 925 C CA . GLY A 1 120 ? 9.453 -13.034 -7.075 1.00 90.69 120 GLY A CA 1
ATOM 926 C C . GLY A 1 120 ? 9.761 -12.119 -8.266 1.00 90.69 120 GLY A C 1
ATOM 927 O O . GLY A 1 120 ? 10.546 -11.186 -8.149 1.00 90.69 120 GLY A O 1
ATOM 928 N N . TYR A 1 121 ? 9.091 -12.354 -9.397 1.00 91.62 121 TYR A N 1
ATOM 929 C CA . TYR A 1 121 ? 9.105 -11.496 -10.574 1.00 91.62 121 TYR A CA 1
ATOM 930 C C . TYR A 1 121 ? 7.776 -11.614 -11.324 1.00 91.62 121 TYR A C 1
ATOM 932 O O . TYR A 1 121 ? 7.269 -12.720 -11.506 1.00 91.62 121 TYR A O 1
ATOM 940 N N . SER A 1 122 ? 7.226 -10.493 -11.783 1.00 91.12 122 SER A N 1
ATOM 941 C CA . SER A 1 122 ? 6.062 -10.465 -12.667 1.00 91.12 122 SER A CA 1
ATOM 942 C C . SER A 1 122 ? 6.454 -9.937 -14.039 1.00 91.12 122 SER A C 1
ATOM 944 O O . SER A 1 122 ? 7.177 -8.947 -14.141 1.00 91.12 122 SER A O 1
ATOM 946 N N . GLY A 1 123 ? 5.921 -10.541 -15.105 1.00 91.25 123 GLY A N 1
ATOM 947 C CA . GLY A 1 123 ? 6.155 -10.081 -16.477 1.00 91.25 123 GLY A CA 1
ATOM 948 C C . GLY A 1 123 ? 5.735 -8.624 -16.704 1.00 91.25 123 GLY A C 1
ATOM 949 O O . GLY A 1 123 ? 6.335 -7.932 -17.524 1.00 91.25 123 GLY A O 1
ATOM 950 N N . VAL A 1 124 ? 4.777 -8.112 -15.919 1.00 90.88 124 VAL A N 1
ATOM 951 C CA . VAL A 1 124 ? 4.371 -6.700 -16.006 1.00 90.88 124 VAL A CA 1
ATOM 952 C C . VAL A 1 124 ? 5.427 -5.723 -15.485 1.00 90.88 124 VAL A C 1
ATOM 954 O O . VAL A 1 124 ? 5.341 -4.535 -15.776 1.00 90.88 124 VAL A O 1
ATOM 957 N N . TRP A 1 125 ? 6.423 -6.207 -14.736 1.00 93.50 125 TRP A N 1
ATOM 958 C CA . TRP A 1 125 ? 7.570 -5.419 -14.279 1.00 93.50 125 TRP A CA 1
ATOM 959 C C . TRP A 1 125 ? 8.691 -5.376 -15.316 1.00 93.50 125 TRP A C 1
ATOM 961 O O . TRP A 1 125 ? 9.669 -4.656 -15.132 1.00 93.50 125 TRP A O 1
ATOM 971 N N . HIS A 1 126 ? 8.584 -6.105 -16.428 1.00 93.38 126 HIS A N 1
ATOM 972 C CA . HIS A 1 126 ? 9.592 -6.056 -17.481 1.00 93.38 126 HIS A CA 1
ATOM 973 C C . HIS A 1 126 ? 9.600 -4.695 -18.186 1.00 93.38 126 HIS A C 1
ATOM 975 O O . HIS A 1 126 ? 8.544 -4.161 -18.514 1.00 93.38 126 HIS A O 1
ATOM 981 N N . SER A 1 127 ? 10.782 -4.148 -18.494 1.00 93.06 127 SER A N 1
ATOM 982 C CA . SER A 1 127 ? 10.914 -2.793 -19.066 1.00 93.06 127 SER A CA 1
ATOM 983 C C . SER A 1 127 ? 10.290 -2.618 -20.454 1.00 93.06 127 SER A C 1
ATOM 985 O O . SER A 1 127 ? 10.103 -1.494 -20.908 1.00 93.06 127 SER A O 1
ATOM 987 N N . THR A 1 128 ? 9.945 -3.709 -21.142 1.00 91.38 128 THR A N 1
ATOM 988 C CA . THR A 1 128 ? 9.184 -3.647 -22.403 1.00 91.38 128 THR A CA 1
ATOM 989 C C . THR A 1 128 ? 7.671 -3.632 -22.186 1.00 91.38 128 THR A C 1
ATOM 991 O O . THR A 1 128 ? 6.931 -3.229 -23.082 1.00 91.38 128 THR A O 1
ATOM 994 N N . TYR A 1 129 ? 7.187 -4.043 -21.012 1.00 90.31 129 TYR A N 1
ATOM 995 C CA . TYR A 1 129 ? 5.765 -4.053 -20.703 1.00 90.31 129 TYR A CA 1
ATOM 996 C C . TYR A 1 129 ? 5.279 -2.620 -20.473 1.00 90.31 129 TYR A C 1
ATOM 998 O O . TYR A 1 129 ? 5.754 -1.925 -19.575 1.00 90.31 129 TYR A O 1
ATOM 1006 N N . PHE A 1 130 ? 4.357 -2.149 -21.321 1.00 88.69 130 PHE A N 1
ATOM 1007 C CA . PHE A 1 130 ? 3.858 -0.765 -21.305 1.00 88.69 130 PHE A CA 1
ATOM 1008 C C . PHE A 1 130 ? 4.977 0.294 -21.246 1.00 88.69 130 PHE A C 1
ATOM 1010 O O . PHE A 1 130 ? 4.846 1.317 -20.574 1.00 88.69 130 PHE A O 1
ATOM 1017 N N . GLY A 1 131 ? 6.094 0.042 -21.937 1.00 87.69 131 GLY A N 1
ATOM 1018 C CA . GLY A 1 131 ? 7.239 0.956 -21.960 1.00 87.69 131 GLY A CA 1
ATOM 1019 C C . GLY A 1 131 ? 7.885 1.182 -20.590 1.00 87.69 131 GLY A C 1
ATOM 1020 O O . GLY A 1 131 ? 8.387 2.273 -20.339 1.00 87.69 131 GLY A O 1
ATOM 1021 N N . GLY A 1 132 ? 7.821 0.192 -19.696 1.00 90.94 132 GLY A N 1
ATOM 1022 C CA . GLY A 1 132 ? 8.482 0.227 -18.392 1.00 90.94 132 GLY A CA 1
ATOM 1023 C C . GLY A 1 132 ? 7.687 0.919 -17.285 1.00 90.94 132 GLY A C 1
ATOM 1024 O O . GLY A 1 132 ? 8.212 1.137 -16.198 1.00 90.94 132 GLY A O 1
ATOM 1025 N N . LYS A 1 133 ? 6.407 1.239 -17.521 1.00 90.12 133 LYS A N 1
ATOM 1026 C CA . LYS A 1 133 ? 5.539 1.962 -16.571 1.00 90.12 133 LYS A CA 1
ATOM 1027 C C . LYS A 1 133 ? 5.502 1.361 -15.153 1.00 90.12 133 LYS A C 1
ATOM 1029 O O . LYS A 1 133 ? 5.282 2.088 -14.185 1.00 90.12 133 LYS A O 1
ATOM 1034 N N . TYR A 1 134 ? 5.686 0.047 -15.030 1.00 92.56 134 TYR A N 1
ATOM 1035 C CA . TYR A 1 134 ? 5.627 -0.689 -13.759 1.00 92.56 134 TYR A CA 1
ATOM 1036 C C . TYR A 1 134 ? 6.965 -1.343 -13.391 1.00 92.56 134 TYR A C 1
ATOM 1038 O O . TYR A 1 134 ? 6.997 -2.255 -12.570 1.00 92.56 134 TYR A O 1
ATOM 1046 N N . SER A 1 135 ? 8.055 -0.912 -14.024 1.00 94.44 135 SER A N 1
ATOM 1047 C CA . SER A 1 135 ? 9.372 -1.546 -13.915 1.00 94.44 135 SER A CA 1
ATOM 1048 C C . SER A 1 135 ? 10.310 -0.855 -12.931 1.00 94.44 135 SER A C 1
ATOM 1050 O O . SER A 1 135 ? 11.361 -1.407 -12.621 1.00 94.44 135 SER A O 1
ATOM 1052 N N . GLY A 1 136 ? 9.941 0.334 -12.448 1.00 93.75 136 GLY A N 1
ATOM 1053 C CA . GLY A 1 136 ? 10.775 1.134 -11.556 1.00 93.75 136 GLY A CA 1
ATOM 1054 C C . GLY A 1 136 ? 11.116 0.384 -10.271 1.00 93.75 136 GLY A C 1
ATOM 1055 O O . GLY A 1 136 ? 10.235 0.122 -9.448 1.00 93.75 136 GLY A O 1
ATOM 1056 N N . VAL A 1 137 ? 12.397 0.068 -10.092 1.00 91.69 137 VAL A N 1
ATOM 1057 C CA . VAL A 1 137 ? 12.906 -0.766 -8.997 1.00 91.69 137 VAL A CA 1
ATOM 1058 C C . VAL A 1 137 ? 12.600 -0.132 -7.647 1.00 91.69 137 VAL A C 1
ATOM 1060 O O . VAL A 1 137 ? 12.096 -0.819 -6.762 1.00 91.69 137 VAL A O 1
ATOM 1063 N N . GLU A 1 138 ? 12.805 1.181 -7.509 1.00 89.50 138 GLU A N 1
ATOM 1064 C CA . GLU A 1 138 ? 12.491 1.919 -6.278 1.00 89.50 138 GLU A CA 1
ATOM 1065 C C . GLU A 1 138 ? 11.043 1.682 -5.834 1.00 89.50 138 GLU A C 1
ATOM 1067 O O . GLU A 1 138 ? 10.792 1.332 -4.681 1.00 89.50 138 GLU A O 1
ATOM 1072 N N . LYS A 1 139 ? 10.087 1.791 -6.767 1.00 90.44 139 LYS A N 1
ATOM 1073 C CA . LYS A 1 139 ? 8.669 1.620 -6.445 1.00 90.44 139 LYS A CA 1
ATOM 1074 C C . LYS A 1 139 ? 8.333 0.172 -6.103 1.00 90.44 139 LYS A C 1
ATOM 1076 O O . LYS A 1 139 ? 7.515 -0.075 -5.224 1.00 90.44 139 LYS A O 1
ATOM 1081 N N . LEU A 1 140 ? 8.946 -0.795 -6.784 1.00 93.50 140 LEU A N 1
ATOM 1082 C CA . LEU A 1 140 ? 8.732 -2.218 -6.505 1.00 93.50 140 LEU A CA 1
ATOM 1083 C C . LEU A 1 140 ? 9.284 -2.627 -5.134 1.00 93.50 140 LEU A C 1
ATOM 1085 O O . LEU A 1 140 ? 8.659 -3.449 -4.456 1.00 93.50 140 LEU A O 1
ATOM 1089 N N . VAL A 1 141 ? 10.420 -2.046 -4.733 1.00 91.94 141 VAL A N 1
ATOM 1090 C CA . VAL A 1 141 ? 11.028 -2.219 -3.406 1.00 91.94 141 VAL A CA 1
ATOM 1091 C C . VAL A 1 141 ? 10.178 -1.548 -2.330 1.00 91.94 141 VAL A C 1
ATOM 1093 O O . VAL A 1 141 ? 9.875 -2.188 -1.331 1.00 91.94 141 VAL A O 1
ATOM 1096 N N . GLU A 1 142 ? 9.712 -0.318 -2.548 1.00 91.38 142 GLU A N 1
ATOM 1097 C CA . GLU A 1 142 ? 8.779 0.354 -1.635 1.00 91.38 142 GLU A CA 1
ATOM 1098 C C . GLU A 1 142 ? 7.518 -0.494 -1.417 1.00 91.38 142 GLU A C 1
ATOM 1100 O O . GLU A 1 142 ? 7.206 -0.882 -0.297 1.00 91.38 142 GLU A O 1
ATOM 1105 N N . LEU A 1 143 ? 6.840 -0.898 -2.496 1.00 93.88 143 LEU A N 1
ATOM 1106 C CA . LEU A 1 143 ? 5.656 -1.759 -2.404 1.00 93.88 143 LEU A CA 1
ATOM 1107 C C . LEU A 1 143 ? 5.954 -3.133 -1.778 1.00 93.88 143 LEU A C 1
ATOM 1109 O O . LEU A 1 143 ? 5.029 -3.814 -1.348 1.00 93.88 143 LEU A O 1
ATOM 1113 N N . ALA A 1 144 ? 7.220 -3.568 -1.754 1.00 92.94 144 ALA A N 1
ATOM 1114 C CA . ALA A 1 144 ? 7.639 -4.794 -1.082 1.00 92.94 144 ALA A CA 1
ATOM 1115 C C . ALA A 1 144 ? 7.722 -4.673 0.432 1.00 92.94 144 ALA A C 1
ATOM 1117 O O . ALA A 1 144 ? 7.553 -5.681 1.119 1.00 92.94 144 ALA A O 1
ATOM 1118 N N . ALA A 1 145 ? 8.044 -3.477 0.918 1.00 92.50 145 ALA A N 1
ATOM 1119 C CA . ALA A 1 145 ? 8.210 -3.202 2.334 1.00 92.50 145 ALA A CA 1
ATOM 1120 C C . ALA A 1 145 ? 6.860 -3.156 3.064 1.00 92.50 145 ALA A C 1
ATOM 1122 O O . ALA A 1 145 ? 6.794 -3.515 4.237 1.00 92.50 145 ALA A O 1
ATOM 1123 N N . HIS A 1 146 ? 5.788 -2.797 2.353 1.00 94.81 146 HIS A N 1
ATOM 1124 C CA . HIS A 1 146 ? 4.447 -2.664 2.915 1.00 94.81 146 HIS A CA 1
ATOM 1125 C C . HIS A 1 146 ? 3.601 -3.933 2.757 1.00 94.81 146 HIS A C 1
ATOM 1127 O O . HIS A 1 146 ? 3.662 -4.660 1.758 1.00 94.81 146 HIS A O 1
ATOM 1133 N N . ARG A 1 147 ? 2.770 -4.191 3.767 1.00 95.00 147 ARG A N 1
ATOM 1134 C CA . ARG A 1 147 ? 1.804 -5.298 3.820 1.00 95.00 147 ARG A CA 1
ATOM 1135 C C . ARG A 1 147 ? 0.363 -4.818 3.825 1.00 95.00 147 ARG A C 1
ATOM 1137 O O . ARG A 1 147 ? -0.530 -5.635 3.612 1.00 95.00 147 ARG A O 1
ATOM 1144 N N . ALA A 1 148 ? 0.121 -3.535 4.052 1.00 96.44 148 ALA A N 1
ATOM 1145 C CA . ALA A 1 148 ? -1.213 -2.970 4.027 1.00 96.44 148 ALA A CA 1
ATOM 1146 C C . ALA A 1 148 ? -1.233 -1.657 3.248 1.00 96.44 148 ALA A C 1
ATOM 1148 O O . ALA A 1 148 ? -0.309 -0.855 3.316 1.00 96.44 148 ALA A O 1
ATOM 1149 N N . PHE A 1 149 ? -2.313 -1.435 2.508 1.00 95.94 149 PHE A N 1
ATOM 1150 C CA . PHE A 1 149 ? -2.491 -0.237 1.697 1.00 95.94 149 PHE A CA 1
ATOM 1151 C C . PHE A 1 149 ? -3.874 0.346 1.937 1.00 95.94 149 PHE A C 1
ATOM 1153 O O . PHE A 1 149 ? -4.870 -0.382 1.937 1.00 95.94 149 PHE A O 1
ATOM 1160 N N . VAL A 1 150 ? -3.937 1.667 2.092 1.00 95.00 150 VAL A N 1
ATOM 1161 C CA . VAL A 1 150 ? -5.197 2.410 2.153 1.00 95.00 150 VAL A CA 1
ATOM 1162 C C . VAL A 1 150 ? -5.460 3.028 0.790 1.00 95.00 150 VAL A C 1
ATOM 1164 O O . VAL A 1 150 ? -4.626 3.742 0.238 1.00 95.00 150 VAL A O 1
ATOM 1167 N N . TYR A 1 151 ? -6.635 2.754 0.241 1.00 91.50 151 TYR A N 1
ATOM 1168 C CA . TYR A 1 151 ? -7.037 3.203 -1.078 1.00 91.50 151 TYR A CA 1
ATOM 1169 C C . TYR A 1 151 ? -8.379 3.929 -1.014 1.00 91.50 151 TYR A C 1
ATOM 1171 O O . TYR A 1 151 ? -9.382 3.398 -0.541 1.00 91.50 151 TYR A O 1
ATOM 1179 N N . THR A 1 152 ? -8.395 5.157 -1.525 1.00 86.62 152 THR A N 1
ATOM 1180 C CA . THR A 1 152 ? -9.542 6.074 -1.472 1.00 86.62 152 THR A CA 1
ATOM 1181 C C . THR A 1 152 ? -10.200 6.305 -2.836 1.00 86.62 152 THR A C 1
ATOM 1183 O O . THR A 1 152 ? -11.128 7.102 -2.936 1.00 86.62 152 THR A O 1
ATOM 1186 N N . GLY A 1 153 ? -9.750 5.620 -3.896 1.00 81.12 153 GLY A N 1
ATOM 1187 C CA . GLY A 1 153 ? -10.372 5.665 -5.225 1.00 81.12 153 GLY A CA 1
ATOM 1188 C C . GLY A 1 153 ? -9.429 6.037 -6.379 1.00 81.12 153 GLY A C 1
ATOM 1189 O O . GLY A 1 153 ? -8.262 6.376 -6.199 1.00 81.12 153 GLY A O 1
ATOM 1190 N N . GLY A 1 154 ? -9.953 5.948 -7.609 1.00 83.00 154 GLY A N 1
ATOM 1191 C CA . GLY A 1 154 ? -9.242 6.257 -8.859 1.00 83.00 154 GLY A CA 1
ATOM 1192 C C . GLY A 1 154 ? -8.617 5.049 -9.576 1.00 83.00 154 GLY A C 1
ATOM 1193 O O . GLY A 1 154 ? -7.586 4.514 -9.159 1.00 83.00 154 GLY A O 1
ATOM 1194 N N . LEU A 1 155 ? -9.194 4.662 -10.720 1.00 81.94 155 LEU A N 1
ATOM 1195 C CA . LEU A 1 155 ? -8.797 3.468 -11.483 1.00 81.94 155 LEU A CA 1
ATOM 1196 C C . LEU A 1 155 ? -7.293 3.417 -11.798 1.00 81.94 155 LEU A C 1
ATOM 1198 O O . LEU A 1 155 ? -6.656 2.387 -11.599 1.00 81.94 155 LEU A O 1
ATOM 1202 N N . ALA A 1 156 ? -6.698 4.530 -12.231 1.00 84.44 156 ALA A N 1
ATOM 1203 C CA . ALA A 1 156 ? -5.273 4.576 -12.562 1.00 84.44 156 ALA A CA 1
ATOM 1204 C C . ALA A 1 156 ? -4.367 4.255 -11.356 1.00 84.44 156 ALA A C 1
ATOM 1206 O O . ALA A 1 156 ? -3.386 3.528 -11.510 1.00 84.44 156 ALA A O 1
ATOM 1207 N N . ALA A 1 157 ? -4.714 4.753 -10.164 1.00 85.75 157 ALA A N 1
ATOM 1208 C CA . ALA A 1 157 ? -3.964 4.486 -8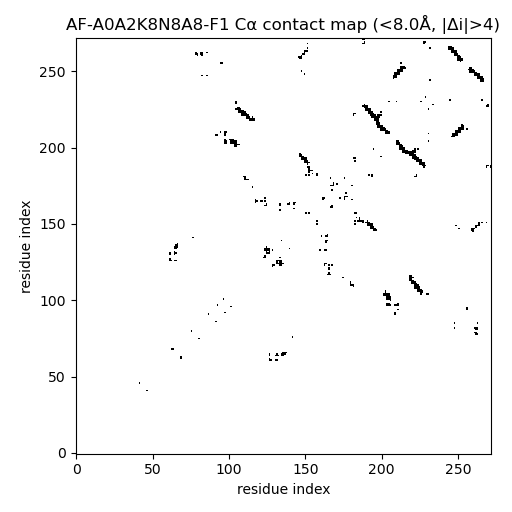.939 1.00 85.75 157 ALA A CA 1
ATOM 1209 C C . ALA A 1 157 ? -4.124 3.026 -8.489 1.00 85.75 157 ALA A C 1
ATOM 1211 O O . ALA A 1 157 ? -3.127 2.392 -8.148 1.00 85.75 157 ALA A O 1
ATOM 1212 N N . SER A 1 158 ? -5.338 2.459 -8.586 1.00 88.88 158 SER A N 1
ATOM 1213 C CA . SER A 1 158 ? -5.550 1.029 -8.300 1.00 88.88 158 SER A CA 1
ATOM 1214 C C . SER A 1 158 ? -4.692 0.157 -9.213 1.00 88.88 158 SER A C 1
ATOM 1216 O O . SER A 1 158 ? -3.961 -0.701 -8.738 1.00 88.88 158 SER A O 1
ATOM 1218 N N . GLN A 1 159 ? -4.681 0.432 -10.520 1.00 88.12 159 GLN A N 1
ATOM 1219 C CA . GLN A 1 159 ? -3.865 -0.317 -11.469 1.00 88.12 159 GLN A CA 1
ATOM 1220 C C . GLN A 1 159 ? -2.377 -0.191 -11.142 1.00 88.12 159 GLN A C 1
ATOM 1222 O O . GLN A 1 159 ? -1.672 -1.190 -11.180 1.00 88.12 159 GLN A O 1
ATOM 1227 N N . GLN A 1 160 ? -1.885 0.996 -10.782 1.00 89.69 160 GLN A N 1
ATOM 1228 C CA . GLN A 1 160 ? -0.484 1.146 -10.386 1.00 89.69 160 GLN A CA 1
ATOM 1229 C C . GLN A 1 160 ? -0.128 0.251 -9.195 1.00 89.69 160 GLN A C 1
ATOM 1231 O O . GLN A 1 160 ? 0.878 -0.456 -9.248 1.00 89.69 160 GLN A O 1
ATOM 1236 N N . LEU A 1 161 ? -0.970 0.247 -8.159 1.00 92.62 161 LEU A N 1
ATOM 1237 C CA . LEU A 1 161 ? -0.762 -0.569 -6.969 1.00 92.62 161 LEU A CA 1
ATOM 1238 C C . LEU A 1 161 ? -0.820 -2.067 -7.294 1.00 92.62 161 LEU A C 1
ATOM 1240 O O . LEU A 1 161 ? 0.123 -2.798 -7.002 1.00 92.62 161 LEU A O 1
ATOM 1244 N N . LEU A 1 162 ? -1.887 -2.527 -7.950 1.00 92.75 162 LEU A N 1
ATOM 1245 C CA . LEU A 1 162 ? -2.082 -3.948 -8.253 1.00 92.75 162 LEU A CA 1
ATOM 1246 C C . LEU A 1 162 ? -0.973 -4.500 -9.150 1.00 92.75 162 LEU A C 1
ATOM 1248 O O . LEU A 1 162 ? -0.410 -5.555 -8.858 1.00 92.75 162 LEU A O 1
ATOM 1252 N N . TYR A 1 163 ? -0.602 -3.766 -10.201 1.00 91.88 163 TYR A N 1
ATOM 1253 C CA . TYR A 1 163 ? 0.479 -4.180 -11.090 1.00 91.88 163 TYR A CA 1
ATOM 1254 C C . TYR A 1 163 ? 1.826 -4.167 -10.366 1.00 91.88 163 TYR A C 1
ATOM 1256 O O . TYR A 1 163 ? 2.574 -5.131 -10.498 1.00 91.88 163 TYR A O 1
ATOM 1264 N N . GLY A 1 164 ? 2.120 -3.149 -9.550 1.00 93.12 164 GLY A N 1
ATOM 1265 C CA . GLY A 1 164 ? 3.347 -3.092 -8.746 1.00 93.12 164 GLY A CA 1
ATOM 1266 C C . GLY A 1 164 ? 3.445 -4.195 -7.682 1.00 93.12 164 GLY A C 1
ATOM 1267 O O . GLY A 1 164 ? 4.536 -4.653 -7.351 1.00 93.12 164 GLY A O 1
ATOM 1268 N N . LEU A 1 165 ? 2.307 -4.696 -7.196 1.00 93.69 165 LEU A N 1
ATOM 1269 C CA . LEU A 1 165 ? 2.245 -5.858 -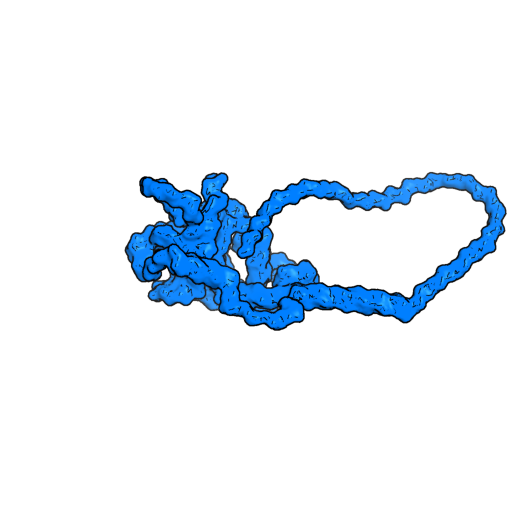6.307 1.00 93.69 165 LEU A CA 1
ATOM 1270 C C . LEU A 1 165 ? 2.298 -7.197 -7.052 1.00 93.69 165 LEU A C 1
ATOM 1272 O O . LEU A 1 165 ? 2.506 -8.230 -6.422 1.00 93.69 165 LEU A O 1
ATOM 1276 N N . GLY A 1 166 ? 2.141 -7.205 -8.377 1.00 90.81 166 GLY A N 1
ATOM 1277 C CA . GLY A 1 166 ? 2.046 -8.437 -9.162 1.00 90.81 166 GLY A CA 1
ATOM 1278 C C . GLY A 1 166 ? 0.680 -9.119 -9.033 1.00 90.81 166 GLY A C 1
ATOM 1279 O O . GLY A 1 166 ? 0.551 -10.309 -9.313 1.00 90.81 166 GLY A O 1
ATOM 1280 N N . ILE A 1 167 ? -0.348 -8.377 -8.616 1.00 89.44 167 ILE A N 1
ATOM 1281 C CA . ILE A 1 167 ? -1.752 -8.794 -8.647 1.00 89.44 167 ILE A CA 1
ATOM 1282 C C . ILE A 1 167 ? -2.285 -8.436 -10.038 1.00 89.44 167 ILE A C 1
ATOM 1284 O O . ILE A 1 167 ? -2.872 -7.379 -10.263 1.00 89.44 167 ILE A O 1
ATOM 1288 N N . VAL A 1 168 ? -1.993 -9.296 -11.010 1.00 74.31 168 VAL A N 1
ATOM 1289 C CA . VAL A 1 168 ? -2.266 -9.047 -12.432 1.00 74.31 168 VAL A CA 1
ATOM 1290 C C . VAL A 1 168 ? -3.409 -9.908 -12.964 1.00 74.31 168 VAL A C 1
ATOM 1292 O O . VAL A 1 168 ? -3.809 -10.894 -12.353 1.00 74.31 168 VAL A O 1
ATOM 1295 N N . THR A 1 169 ? -3.960 -9.484 -14.101 1.00 55.62 169 THR A N 1
ATOM 1296 C CA . THR A 1 169 ? -5.016 -10.167 -14.874 1.00 55.62 169 THR A CA 1
ATOM 1297 C C . THR A 1 169 ? -4.534 -10.603 -16.248 1.00 55.62 169 THR A C 1
ATOM 1299 O O . THR A 1 169 ? -5.332 -10.734 -17.178 1.00 55.62 169 THR A O 1
ATOM 1302 N N . THR A 1 170 ? -3.224 -10.781 -16.422 1.00 50.22 170 THR A N 1
ATOM 1303 C CA . THR A 1 170 ? -2.724 -11.214 -17.723 1.00 50.22 170 THR A CA 1
ATOM 1304 C C . THR A 1 170 ? -3.241 -12.627 -18.025 1.00 50.22 170 THR A C 1
ATOM 1306 O O . THR A 1 170 ? -3.504 -13.400 -17.101 1.00 50.22 170 THR A O 1
ATOM 1309 N N . PRO A 1 171 ? -3.394 -12.996 -19.309 1.00 45.31 171 PRO A N 1
ATOM 1310 C CA . PRO A 1 171 ? -3.806 -14.346 -19.709 1.00 45.31 171 PRO A CA 1
ATOM 1311 C C . PRO A 1 171 ? -2.924 -15.469 -19.135 1.00 45.31 171 PRO A C 1
ATOM 1313 O O . PRO A 1 171 ? -3.357 -16.611 -19.078 1.00 45.31 171 PRO A O 1
ATOM 1316 N N . GLU A 1 172 ? -1.703 -15.138 -18.708 1.00 44.41 172 GLU A N 1
ATOM 1317 C CA . GLU A 1 172 ? -0.716 -16.046 -18.115 1.00 44.41 172 GLU A CA 1
ATOM 1318 C C . GLU A 1 172 ? -0.909 -16.242 -16.598 1.00 44.41 172 GLU A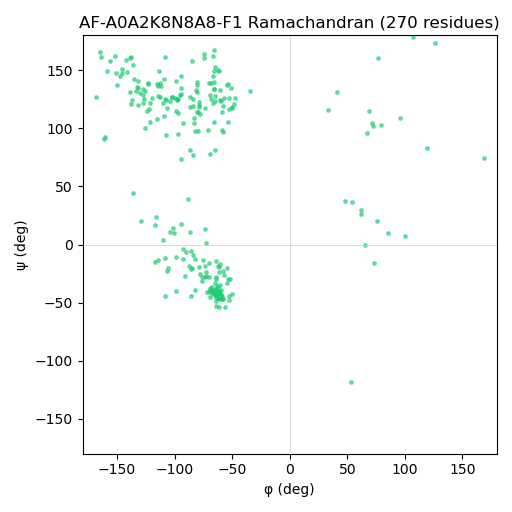 C 1
ATOM 1320 O O . GLU A 1 172 ? -0.447 -17.236 -16.040 1.00 44.41 172 GLU A O 1
ATOM 1325 N N . SER A 1 173 ? -1.608 -15.330 -15.909 1.00 47.66 173 SER A N 1
ATOM 1326 C CA . SER A 1 173 ? -1.925 -15.455 -14.484 1.00 47.66 173 SER A CA 1
ATOM 1327 C C . SER A 1 173 ? -3.310 -16.087 -14.301 1.00 47.66 173 SER A C 1
ATOM 1329 O O . SER A 1 173 ? -4.282 -15.417 -13.945 1.00 47.66 173 SER A O 1
ATOM 1331 N N . ASP A 1 174 ? -3.411 -17.395 -14.541 1.00 45.47 174 ASP A N 1
ATOM 1332 C CA . ASP A 1 174 ? -4.663 -18.161 -14.396 1.00 45.47 174 ASP A CA 1
ATOM 1333 C C . ASP A 1 174 ? -5.227 -18.137 -12.952 1.00 45.47 174 ASP A C 1
ATOM 1335 O O . ASP A 1 174 ? -6.413 -18.382 -12.734 1.00 45.47 174 ASP A O 1
ATOM 1339 N N . ALA A 1 175 ? -4.421 -17.760 -11.951 1.00 47.94 175 ALA A N 1
ATOM 1340 C CA . ALA A 1 175 ? -4.823 -17.728 -10.540 1.00 47.94 175 ALA A CA 1
ATOM 1341 C C . ALA A 1 175 ? -5.742 -16.547 -10.140 1.00 47.94 175 ALA A C 1
ATOM 1343 O O . ALA A 1 175 ? -6.317 -16.561 -9.051 1.00 47.94 175 ALA A O 1
ATOM 1344 N N . THR A 1 176 ? -5.890 -15.517 -10.981 1.00 51.25 176 THR A N 1
ATOM 1345 C CA . THR A 1 176 ? -6.601 -14.259 -10.646 1.00 51.25 176 THR A CA 1
ATOM 1346 C C . THR A 1 176 ? -7.646 -13.858 -11.688 1.00 51.25 176 THR A C 1
ATOM 1348 O O . THR A 1 176 ? -8.060 -12.699 -11.752 1.00 51.25 176 THR A O 1
ATOM 1351 N N . ARG A 1 177 ? -8.109 -14.808 -12.513 1.00 47.84 177 ARG A N 1
ATOM 1352 C CA . ARG A 1 177 ? -9.014 -14.555 -13.642 1.00 47.84 177 ARG A CA 1
ATOM 1353 C C . ARG A 1 177 ? -10.333 -13.881 -13.208 1.00 47.84 177 ARG A C 1
ATOM 1355 O O . ARG A 1 177 ? -11.299 -14.514 -12.792 1.00 47.84 177 ARG A O 1
ATOM 1362 N N . GLY A 1 178 ? -10.357 -12.557 -13.350 1.00 50.09 178 GLY A N 1
ATOM 1363 C CA . GLY A 1 178 ? -11.498 -11.723 -13.735 1.00 50.09 178 GLY A CA 1
ATOM 1364 C C . GLY A 1 178 ? -12.633 -11.471 -12.741 1.00 50.09 178 GLY A C 1
ATOM 1365 O O . GLY A 1 178 ? -13.397 -10.546 -12.996 1.00 50.09 178 GLY A O 1
ATOM 1366 N N . LYS A 1 179 ? -12.784 -12.222 -11.643 1.00 51.75 179 LYS A N 1
ATOM 1367 C CA . LYS A 1 179 ? -13.953 -12.044 -10.748 1.00 51.75 179 LYS A CA 1
ATOM 1368 C C . LYS A 1 179 ? -13.653 -11.586 -9.321 1.00 51.75 179 LYS A C 1
ATOM 1370 O O . LYS A 1 179 ? -14.561 -11.091 -8.675 1.00 51.75 179 LYS A O 1
ATOM 1375 N N . ASN A 1 180 ? -12.401 -11.672 -8.873 1.00 65.62 180 ASN A N 1
ATOM 1376 C CA . ASN A 1 180 ? -11.996 -11.353 -7.497 1.00 65.62 180 ASN A CA 1
ATOM 1377 C C . ASN A 1 180 ? -10.703 -10.520 -7.469 1.00 65.62 180 ASN A C 1
ATOM 1379 O O . ASN A 1 180 ? -9.774 -10.834 -6.723 1.00 65.62 180 ASN A O 1
ATOM 1383 N N . LEU A 1 181 ? -10.589 -9.507 -8.333 1.00 80.06 181 LEU A N 1
ATOM 1384 C CA . LEU A 1 181 ? -9.517 -8.531 -8.149 1.00 80.06 181 LEU A CA 1
ATOM 1385 C C . LEU A 1 181 ? -9.932 -7.523 -7.090 1.00 80.06 181 LEU A C 1
ATOM 1387 O O . LEU A 1 181 ? -11.077 -7.067 -7.122 1.00 80.06 181 LEU A O 1
ATOM 1391 N N . PRO A 1 182 ? -9.004 -7.124 -6.217 1.00 85.00 182 PRO A N 1
ATOM 1392 C CA . PRO A 1 182 ? -9.295 -6.066 -5.286 1.00 85.00 182 PRO A CA 1
ATOM 1393 C C . PRO A 1 182 ? -9.305 -4.703 -5.997 1.00 85.00 182 PRO A C 1
ATOM 1395 O O . PRO A 1 182 ? -8.790 -4.560 -7.107 1.00 85.00 182 PRO A O 1
ATOM 1398 N N . LEU A 1 183 ? -9.873 -3.693 -5.343 1.00 87.88 183 LEU A N 1
ATOM 1399 C CA . LEU A 1 183 ? -9.862 -2.281 -5.740 1.00 87.88 183 LEU A CA 1
ATOM 1400 C C . LEU A 1 183 ? -10.541 -1.996 -7.092 1.00 87.88 183 LEU A C 1
ATOM 1402 O O . LEU A 1 183 ? -10.202 -1.029 -7.774 1.00 87.88 183 LEU A O 1
ATOM 1406 N N . GLN A 1 184 ? -11.497 -2.838 -7.498 1.00 81.94 184 GLN A N 1
ATOM 1407 C CA . GLN A 1 184 ? -12.273 -2.628 -8.728 1.00 81.94 184 GLN A CA 1
ATOM 1408 C C . GLN A 1 184 ? -13.379 -1.580 -8.577 1.00 81.94 184 GLN A C 1
ATOM 1410 O O . GLN A 1 184 ? -13.802 -0.985 -9.568 1.00 81.94 184 GLN A O 1
ATOM 1415 N N . ASP A 1 185 ? -13.870 -1.370 -7.357 1.00 78.19 185 ASP A N 1
ATOM 1416 C CA . ASP A 1 185 ? -14.891 -0.367 -7.093 1.00 78.19 185 ASP A CA 1
ATOM 1417 C C . ASP A 1 185 ? -14.230 0.994 -6.902 1.00 78.19 185 ASP A C 1
ATOM 1419 O O . ASP A 1 185 ? -13.395 1.191 -6.023 1.00 78.19 185 ASP A O 1
ATOM 1423 N N . THR A 1 186 ? -14.588 1.934 -7.768 1.00 71.38 186 THR A N 1
ATOM 1424 C CA . THR A 1 186 ? -14.036 3.289 -7.756 1.00 71.38 186 THR A CA 1
ATOM 1425 C C . THR A 1 186 ? -15.009 4.304 -7.168 1.00 71.38 186 THR A C 1
ATOM 1427 O O . THR A 1 186 ? -14.799 5.507 -7.340 1.00 71.38 186 THR A O 1
ATOM 1430 N N . ARG A 1 187 ? -16.110 3.854 -6.552 1.00 71.62 187 ARG A N 1
ATOM 1431 C CA . ARG A 1 187 ? -17.050 4.745 -5.865 1.00 71.62 187 ARG A CA 1
ATOM 1432 C C . ARG A 1 187 ? -16.368 5.377 -4.648 1.00 71.62 187 ARG A C 1
ATOM 1434 O O . ARG A 1 187 ? -15.599 4.730 -3.953 1.00 71.62 187 ARG A O 1
ATOM 1441 N N . GLY A 1 188 ? -16.633 6.662 -4.420 1.00 72.00 188 GLY A N 1
ATOM 1442 C CA . GLY A 1 188 ? -16.013 7.446 -3.342 1.00 72.00 188 GLY A CA 1
ATOM 1443 C C . GLY A 1 188 ? -16.733 7.359 -1.992 1.00 72.00 188 GLY A C 1
ATOM 1444 O O . GLY A 1 188 ? -16.449 8.149 -1.097 1.00 72.00 188 GLY A O 1
ATOM 1445 N N . ASP A 1 189 ? -17.690 6.445 -1.846 1.00 84.06 189 ASP A N 1
ATOM 1446 C CA . ASP A 1 189 ? -18.485 6.242 -0.629 1.00 84.06 189 ASP A CA 1
ATOM 1447 C C . ASP A 1 189 ? -17.789 5.346 0.410 1.00 84.06 189 ASP A C 1
ATOM 1449 O O . ASP A 1 189 ? -18.236 5.255 1.557 1.00 84.06 189 ASP A O 1
ATOM 1453 N N . HIS A 1 190 ? -16.669 4.725 0.040 1.00 89.69 190 HIS A N 1
ATOM 1454 C CA . HIS A 1 190 ? -15.906 3.841 0.906 1.00 89.69 190 HIS A CA 1
ATOM 1455 C C . HIS A 1 190 ? -14.393 4.050 0.787 1.00 89.69 190 HIS A C 1
ATOM 1457 O O . HIS A 1 190 ? -13.872 4.581 -0.193 1.00 89.69 190 HIS A O 1
ATOM 1463 N N . ILE A 1 191 ? -13.687 3.571 1.807 1.00 92.69 191 ILE A N 1
ATOM 1464 C CA . ILE A 1 191 ? -12.234 3.446 1.853 1.00 92.69 191 ILE A CA 1
ATOM 1465 C C . ILE A 1 191 ? -11.918 1.958 1.762 1.00 92.69 191 ILE A C 1
ATOM 1467 O O . ILE A 1 191 ? -12.426 1.167 2.558 1.00 92.69 191 ILE A O 1
ATOM 1471 N N . SER A 1 192 ? -11.091 1.574 0.796 1.00 95.19 192 SER A N 1
ATOM 1472 C CA . SER A 1 192 ? -10.643 0.193 0.634 1.00 95.19 192 SER A CA 1
ATOM 1473 C C . SER A 1 192 ? -9.306 -0.008 1.332 1.00 95.19 192 SER A C 1
ATOM 1475 O O . SER A 1 192 ? -8.364 0.748 1.108 1.00 95.19 192 SER A O 1
ATOM 1477 N N . LEU A 1 193 ? -9.207 -1.044 2.155 1.00 97.06 193 LEU A N 1
ATOM 1478 C CA . LEU A 1 193 ? -7.952 -1.491 2.745 1.00 97.06 193 LEU A CA 1
ATOM 1479 C C . LEU A 1 193 ? -7.542 -2.787 2.053 1.00 97.06 193 LEU A C 1
ATOM 1481 O O . LEU A 1 193 ? -8.263 -3.780 2.143 1.00 97.06 193 LEU A O 1
ATOM 1485 N N . LEU A 1 194 ? -6.400 -2.780 1.369 1.00 97.19 194 LEU A N 1
ATOM 1486 C CA . LEU A 1 194 ? -5.808 -3.980 0.785 1.00 97.19 194 LEU A CA 1
ATOM 1487 C C . LEU A 1 194 ? -4.743 -4.522 1.737 1.00 97.19 194 LEU A C 1
ATOM 1489 O O . LEU A 1 194 ? -3.710 -3.890 1.934 1.00 97.19 194 LEU A O 1
ATOM 1493 N N . ILE A 1 195 ? -4.993 -5.699 2.302 1.00 97.88 195 ILE A N 1
ATOM 1494 C CA . ILE A 1 195 ? -4.114 -6.382 3.250 1.00 97.88 195 ILE A CA 1
ATOM 1495 C C . ILE A 1 195 ? -3.469 -7.576 2.560 1.00 97.88 195 ILE A C 1
ATOM 1497 O O . ILE A 1 195 ? -4.169 -8.442 2.042 1.00 97.88 195 ILE A O 1
ATOM 1501 N N . LEU A 1 196 ? -2.144 -7.644 2.568 1.00 97.00 196 LEU A N 1
ATOM 1502 C CA . LEU A 1 196 ? -1.361 -8.771 2.071 1.00 97.00 196 LEU A CA 1
ATOM 1503 C C . LEU A 1 196 ? -0.938 -9.648 3.246 1.00 97.00 196 LEU A C 1
ATOM 1505 O O . LEU A 1 196 ? -0.548 -9.134 4.293 1.00 97.00 196 LEU A O 1
ATOM 1509 N N . TYR A 1 197 ? -0.967 -10.969 3.066 1.00 96.69 197 TYR A N 1
ATOM 1510 C CA . TYR A 1 197 ? -0.529 -11.921 4.094 1.00 96.69 197 TYR A CA 1
ATOM 1511 C C . TYR A 1 197 ? -1.226 -11.709 5.445 1.00 96.69 197 TYR A C 1
ATOM 1513 O O . TYR A 1 197 ? -0.636 -11.893 6.509 1.00 96.69 197 TYR A O 1
ATOM 1521 N N . GLY A 1 198 ? -2.508 -11.341 5.426 1.00 96.81 198 GLY A N 1
ATOM 1522 C CA . GLY A 1 198 ? -3.260 -11.062 6.641 1.00 96.81 198 GLY A CA 1
ATOM 1523 C C . GLY A 1 198 ? -4.770 -11.038 6.439 1.00 96.81 198 GLY A C 1
ATOM 1524 O O . GLY A 1 198 ? -5.264 -10.916 5.321 1.00 96.81 198 GLY A O 1
ATOM 1525 N N . GLN A 1 199 ? -5.495 -11.169 7.547 1.00 97.88 199 GLN A N 1
ATOM 1526 C CA . GLN A 1 199 ? -6.952 -11.071 7.611 1.00 97.88 199 GLN A CA 1
ATOM 1527 C C . GLN A 1 199 ? -7.369 -10.060 8.674 1.00 97.88 199 GLN A C 1
ATOM 1529 O O . GLN A 1 199 ? -6.947 -10.156 9.828 1.00 97.88 199 GLN A O 1
ATOM 1534 N N . VAL A 1 200 ? -8.222 -9.111 8.303 1.00 98.38 200 VAL A N 1
ATOM 1535 C CA . VAL A 1 200 ? -8.773 -8.111 9.219 1.00 98.38 200 VAL A CA 1
ATOM 1536 C C . VAL A 1 200 ? -9.709 -8.787 10.217 1.00 98.38 200 VAL A C 1
ATOM 1538 O O . VAL A 1 200 ? -10.658 -9.471 9.839 1.00 98.38 200 VAL A O 1
ATOM 1541 N N . GLN A 1 201 ? -9.443 -8.585 11.505 1.00 98.31 201 GLN A N 1
ATOM 1542 C CA . GLN A 1 201 ? -10.278 -9.074 12.603 1.00 98.31 201 GLN A CA 1
ATOM 1543 C C . GLN A 1 201 ? -11.207 -7.990 13.143 1.00 98.31 201 GLN A C 1
ATOM 1545 O O . GLN A 1 201 ? -12.354 -8.259 13.493 1.00 98.31 201 GLN A O 1
ATOM 1550 N N . SER A 1 202 ? -10.703 -6.762 13.244 1.00 98.31 202 SER A N 1
ATOM 1551 C CA . SER A 1 202 ? -11.471 -5.628 13.745 1.00 98.31 202 SER A CA 1
ATOM 1552 C C . SER A 1 202 ? -10.870 -4.319 13.272 1.00 98.31 202 SER A C 1
ATOM 1554 O O . SER A 1 202 ? -9.649 -4.199 13.164 1.00 98.31 202 SER A O 1
ATOM 1556 N N . VAL A 1 203 ? -11.728 -3.322 13.101 1.00 98.44 203 VAL A N 1
ATOM 1557 C CA . VAL A 1 203 ? -11.333 -1.941 12.846 1.00 98.44 203 VAL A CA 1
ATOM 1558 C C . VAL A 1 203 ? -11.885 -1.083 13.972 1.00 98.44 203 VAL A C 1
ATOM 1560 O O . VAL A 1 203 ? -13.079 -1.137 14.270 1.00 98.44 203 VAL A O 1
ATOM 1563 N N . THR A 1 204 ? -11.018 -0.314 14.619 1.00 97.81 204 THR A N 1
ATOM 1564 C CA . THR A 1 204 ? -11.378 0.552 15.741 1.00 97.81 204 THR A CA 1
ATOM 1565 C C . THR A 1 204 ? -10.884 1.956 15.468 1.00 97.81 204 THR A C 1
ATOM 1567 O O . THR A 1 204 ? -9.734 2.151 15.092 1.00 97.81 204 THR A O 1
ATOM 1570 N N . ARG A 1 205 ? -11.742 2.944 15.689 1.00 95.38 205 ARG A N 1
ATOM 1571 C CA . ARG A 1 205 ? -11.423 4.350 15.482 1.00 95.38 205 ARG A CA 1
ATOM 1572 C C . ARG A 1 205 ? -11.452 5.124 16.788 1.00 95.38 205 ARG A C 1
ATOM 1574 O O . ARG A 1 205 ? -12.398 4.999 17.565 1.00 95.38 205 ARG A O 1
ATOM 1581 N N . LEU A 1 206 ? -10.477 6.006 16.957 1.00 93.62 206 LEU A N 1
ATOM 1582 C CA . LEU A 1 206 ? -10.495 7.070 17.949 1.00 93.62 206 LEU A CA 1
ATOM 1583 C C . LEU A 1 206 ? -9.953 8.349 17.297 1.00 93.62 206 LEU A C 1
ATOM 1585 O O . LEU A 1 206 ? -8.840 8.365 16.781 1.00 93.62 206 LEU A O 1
ATOM 1589 N N . ASP A 1 207 ? -10.762 9.407 17.272 1.00 90.56 207 ASP A N 1
ATOM 1590 C CA . ASP A 1 207 ? -10.418 10.699 16.664 1.00 90.56 207 ASP A CA 1
ATOM 1591 C C . ASP A 1 207 ? -9.935 10.594 15.197 1.00 90.56 207 ASP A C 1
ATOM 1593 O O . ASP A 1 207 ? -10.702 10.174 14.319 1.00 90.56 207 ASP A O 1
ATOM 1597 N N . LYS A 1 208 ? -8.688 11.004 14.913 1.00 91.94 208 LYS A N 1
ATOM 1598 C CA . LYS A 1 208 ? -8.041 10.946 13.585 1.00 91.94 208 LYS A CA 1
ATOM 1599 C C . LYS A 1 208 ? -7.190 9.680 13.387 1.00 91.94 208 LYS A C 1
ATOM 1601 O O . LYS A 1 208 ? -6.344 9.652 12.497 1.00 91.94 208 LYS A O 1
ATOM 1606 N N . GLN A 1 209 ? -7.405 8.651 14.202 1.00 94.62 209 GLN A N 1
ATOM 1607 C CA . GLN A 1 209 ? -6.637 7.411 14.190 1.00 94.62 209 GLN A CA 1
ATOM 1608 C C . GLN A 1 209 ? -7.566 6.202 14.052 1.00 94.62 209 GLN A C 1
ATOM 1610 O O . GLN A 1 209 ? -8.581 6.077 14.744 1.00 94.62 209 GLN A O 1
ATOM 1615 N N . VAL A 1 210 ? -7.216 5.301 13.141 1.00 97.25 210 VAL A N 1
ATOM 1616 C CA . VAL A 1 210 ? -7.908 4.044 12.874 1.00 97.25 210 VAL A CA 1
ATOM 1617 C C . VAL A 1 210 ? -6.909 2.915 13.059 1.00 97.25 210 VAL A C 1
ATOM 1619 O O . VAL A 1 210 ? -5.942 2.803 12.317 1.00 97.25 210 VAL A O 1
ATOM 1622 N N . VAL A 1 211 ? -7.162 2.055 14.037 1.00 98.44 211 VAL A N 1
ATOM 1623 C CA . VAL A 1 211 ? -6.376 0.848 14.273 1.00 98.44 211 VAL A CA 1
ATOM 1624 C C . VAL A 1 211 ? -7.090 -0.341 13.646 1.00 98.44 211 VAL A C 1
ATOM 1626 O O . VAL A 1 211 ? -8.247 -0.640 13.960 1.00 98.44 211 VAL A O 1
ATOM 1629 N N . VAL A 1 212 ? -6.377 -1.046 12.778 1.00 98.69 212 VAL A N 1
ATOM 1630 C CA . VAL A 1 212 ? -6.829 -2.242 12.074 1.00 98.69 212 VAL A CA 1
ATOM 1631 C C . VAL A 1 212 ? -6.074 -3.435 12.647 1.00 98.69 212 VAL A C 1
ATOM 1633 O O . VAL A 1 212 ? -4.872 -3.587 12.434 1.00 98.69 212 VAL A O 1
ATOM 1636 N N . LYS A 1 213 ? -6.778 -4.310 13.369 1.00 98.56 213 LYS A N 1
ATOM 1637 C CA . LYS A 1 213 ? -6.197 -5.582 13.812 1.00 98.56 213 LYS A CA 1
ATOM 1638 C C . LYS A 1 213 ? -6.196 -6.571 12.663 1.00 98.56 213 LYS A C 1
ATOM 1640 O O . LYS A 1 213 ? -7.259 -6.915 12.142 1.00 98.56 213 LYS A O 1
ATOM 1645 N N . VAL A 1 214 ? -5.017 -7.065 12.324 1.00 98.56 214 VAL A N 1
ATOM 1646 C CA . VAL A 1 214 ? -4.783 -8.003 11.234 1.00 98.56 214 VAL A CA 1
ATOM 1647 C C . VAL A 1 214 ? -4.140 -9.259 11.797 1.00 98.56 214 VAL A C 1
ATOM 1649 O O . VAL A 1 214 ? -3.056 -9.213 12.367 1.00 98.56 214 VAL A O 1
ATOM 1652 N N . LYS A 1 215 ? -4.788 -10.407 11.601 1.00 98.19 215 LYS A N 1
ATOM 1653 C CA . LYS A 1 215 ? -4.189 -11.714 11.864 1.00 98.19 215 LYS A CA 1
ATOM 1654 C C . LYS A 1 215 ? -3.261 -12.083 10.700 1.00 98.19 215 LYS A C 1
ATOM 1656 O O . LYS A 1 215 ? -3.778 -12.227 9.589 1.00 98.19 215 LYS A O 1
ATOM 1661 N N . PRO A 1 216 ? -1.947 -12.274 10.915 1.00 97.69 216 PRO A N 1
ATOM 1662 C CA . PRO A 1 216 ? -1.035 -12.691 9.854 1.00 97.69 216 PRO A CA 1
ATOM 1663 C C . PRO A 1 216 ? -1.404 -14.057 9.258 1.00 97.69 216 PRO A C 1
ATOM 1665 O O . PRO A 1 216 ? -1.940 -14.932 9.942 1.00 97.69 216 PRO A O 1
ATOM 1668 N N . THR A 1 217 ? -1.099 -14.242 7.977 1.00 97.12 217 THR A N 1
ATOM 1669 C CA . THR A 1 217 ? -1.289 -15.490 7.222 1.00 97.12 217 THR A CA 1
ATOM 1670 C C . THR A 1 217 ? -0.088 -15.745 6.307 1.00 97.12 217 THR A C 1
ATOM 1672 O O . THR A 1 217 ? 0.672 -14.832 6.001 1.00 97.12 217 THR A O 1
ATOM 1675 N N . GLU A 1 218 ? 0.108 -16.985 5.858 1.00 94.25 218 GLU A N 1
ATOM 1676 C CA . GLU A 1 218 ? 1.269 -17.352 5.024 1.00 94.25 218 GLU A CA 1
ATOM 1677 C C . GLU A 1 218 ? 1.134 -16.966 3.545 1.00 94.25 218 GLU A C 1
ATOM 1679 O O . GLU A 1 218 ? 2.118 -16.949 2.800 1.00 94.25 218 GLU A O 1
ATOM 1684 N N . ALA A 1 219 ? -0.096 -16.734 3.094 1.00 93.44 219 ALA A N 1
ATOM 1685 C CA . ALA A 1 219 ? -0.430 -16.436 1.715 1.00 93.44 219 ALA A CA 1
ATOM 1686 C C . ALA A 1 219 ? -1.750 -15.673 1.654 1.00 93.44 219 ALA A C 1
ATOM 1688 O O . ALA A 1 219 ? -2.599 -15.775 2.540 1.00 93.44 219 ALA A O 1
ATOM 1689 N N . GLY A 1 220 ? -1.925 -14.962 0.553 1.00 93.19 220 GLY A N 1
ATOM 1690 C CA . GLY A 1 220 ? -3.170 -14.339 0.181 1.00 93.19 220 GLY A CA 1
ATOM 1691 C C . GLY A 1 220 ? -3.191 -12.831 0.342 1.00 93.19 220 GLY A C 1
ATOM 1692 O O . GLY A 1 220 ? -2.231 -12.194 0.779 1.00 93.19 220 GLY A O 1
ATOM 1693 N N . PHE A 1 221 ? -4.331 -12.272 -0.033 1.00 95.19 221 PHE A N 1
ATOM 1694 C CA . PHE A 1 221 ? -4.696 -10.897 0.240 1.00 95.19 221 PHE A CA 1
ATOM 1695 C C . PHE A 1 221 ? -6.189 -10.799 0.563 1.00 95.19 221 PHE A C 1
ATOM 1697 O O . PHE A 1 221 ? -6.995 -11.656 0.176 1.00 95.19 221 PHE A O 1
ATOM 1704 N N . GLN A 1 222 ? -6.558 -9.719 1.236 1.00 96.12 222 GLN A N 1
ATOM 1705 C CA . GLN A 1 222 ? -7.933 -9.364 1.541 1.00 96.12 222 GLN A CA 1
ATOM 1706 C C . GLN A 1 222 ? -8.159 -7.885 1.233 1.00 96.12 222 GLN A C 1
ATOM 1708 O O . GLN A 1 222 ? -7.370 -7.041 1.645 1.00 96.12 222 GLN A O 1
ATOM 1713 N N . GLU A 1 223 ? -9.244 -7.570 0.530 1.00 96.00 223 GLU A N 1
ATOM 1714 C CA . GLU A 1 223 ? -9.791 -6.214 0.498 1.00 96.00 223 GLU A CA 1
ATOM 1715 C C . GLU A 1 223 ? -10.943 -6.138 1.494 1.00 96.00 223 GLU A C 1
ATOM 1717 O O . GLU A 1 223 ? -11.902 -6.914 1.402 1.00 96.00 223 GLU A O 1
ATOM 1722 N N . VAL A 1 224 ? -10.861 -5.181 2.414 1.00 96.69 224 VAL A N 1
ATOM 1723 C CA . VAL A 1 224 ? -12.006 -4.770 3.226 1.00 96.69 224 VAL A CA 1
ATOM 1724 C C . VAL A 1 224 ? -12.409 -3.344 2.896 1.00 96.69 224 VAL A C 1
ATOM 1726 O O . VAL A 1 224 ? -11.565 -2.518 2.552 1.00 96.69 224 VAL A O 1
ATOM 1729 N N . ARG A 1 225 ? -13.697 -3.042 3.027 1.00 95.75 225 ARG A N 1
ATOM 1730 C CA . ARG A 1 225 ? -14.237 -1.701 2.818 1.00 95.75 225 ARG A CA 1
ATOM 1731 C C . ARG A 1 225 ? -14.775 -1.127 4.104 1.00 95.75 225 ARG A C 1
ATOM 1733 O O . ARG A 1 225 ? -15.481 -1.802 4.848 1.00 95.75 225 ARG A O 1
ATOM 1740 N N . LEU A 1 226 ? -14.454 0.138 4.319 1.00 94.81 226 LEU A N 1
ATOM 1741 C CA . LEU A 1 226 ? -14.979 0.959 5.394 1.00 94.81 226 LEU A CA 1
ATOM 1742 C C . LEU A 1 226 ? -15.860 2.040 4.801 1.00 94.81 226 LEU A C 1
ATOM 1744 O O . LEU A 1 226 ? -15.475 2.679 3.823 1.00 94.81 226 LEU A O 1
ATOM 1748 N N . ASN A 1 227 ? -17.012 2.288 5.413 1.00 91.00 227 ASN A N 1
ATOM 1749 C CA . ASN A 1 227 ? -17.827 3.430 5.037 1.00 91.00 227 ASN A CA 1
ATOM 1750 C C . ASN A 1 227 ? -17.075 4.731 5.369 1.00 91.00 227 ASN A C 1
ATOM 1752 O O . ASN A 1 227 ? -16.630 4.934 6.504 1.00 91.00 227 ASN A O 1
ATOM 1756 N N . THR A 1 228 ? -16.945 5.628 4.390 1.00 89.06 228 THR A N 1
ATOM 1757 C CA . THR A 1 228 ? -16.216 6.891 4.570 1.00 89.06 228 THR A CA 1
ATOM 1758 C C . THR A 1 228 ? -16.836 7.760 5.671 1.00 89.06 228 THR A C 1
ATOM 1760 O O . THR A 1 228 ? -16.111 8.419 6.416 1.00 89.06 228 THR A O 1
ATOM 1763 N N . VAL A 1 229 ? -18.165 7.746 5.825 1.00 86.88 229 VAL A N 1
ATOM 1764 C CA . VAL A 1 229 ? -18.881 8.507 6.864 1.00 86.88 229 VAL A CA 1
ATOM 1765 C C . VAL A 1 229 ? -18.535 7.998 8.261 1.00 86.88 229 VAL A C 1
ATOM 1767 O O . VAL A 1 229 ? -18.331 8.804 9.167 1.00 86.88 229 VAL A O 1
ATOM 1770 N N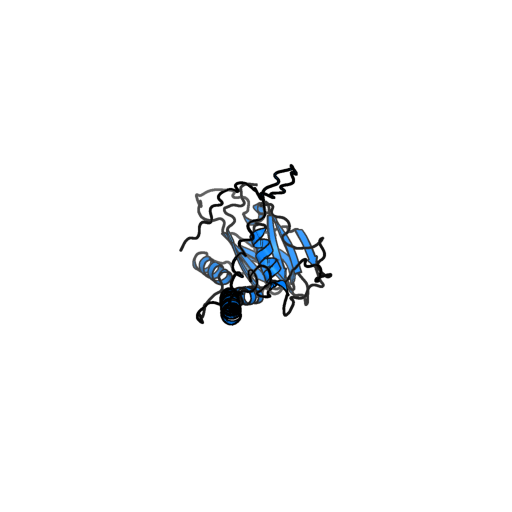 . ASP A 1 230 ? -18.407 6.685 8.438 1.00 88.19 230 ASP A N 1
ATOM 1771 C CA . ASP A 1 230 ? -18.057 6.092 9.732 1.00 88.19 230 ASP A CA 1
ATOM 1772 C C . ASP A 1 230 ? -16.606 6.415 10.123 1.00 88.19 230 ASP A C 1
ATOM 1774 O O . ASP A 1 230 ? -16.325 6.762 11.276 1.00 88.19 230 ASP A O 1
ATOM 1778 N N . VAL A 1 231 ? -15.693 6.388 9.144 1.00 89.12 231 VAL A N 1
ATOM 1779 C CA . VAL A 1 231 ? -14.277 6.746 9.335 1.00 89.12 231 VAL A CA 1
ATOM 1780 C C . VAL A 1 231 ? -14.099 8.235 9.627 1.00 89.12 231 VAL A C 1
ATOM 1782 O O . VAL A 1 231 ? -13.298 8.603 10.481 1.00 89.12 231 VAL A O 1
ATOM 1785 N N . LEU A 1 232 ? -14.859 9.111 8.972 1.00 84.69 232 LEU A N 1
ATOM 1786 C CA . LEU A 1 232 ? -14.859 10.542 9.289 1.00 84.69 232 LEU A CA 1
ATOM 1787 C C . LEU A 1 232 ? -15.571 10.840 10.617 1.00 84.69 232 LEU A C 1
ATOM 1789 O O . LEU A 1 232 ? -15.242 11.807 11.311 1.00 84.69 232 LEU A O 1
ATOM 1793 N N . GLY A 1 233 ? -16.522 9.988 10.994 1.00 73.25 233 GLY A N 1
ATOM 1794 C CA . GLY A 1 233 ? -17.447 10.194 12.096 1.00 73.25 233 GLY A CA 1
ATOM 1795 C C . GLY A 1 233 ? -18.568 11.168 11.761 1.00 73.25 233 GLY A C 1
ATOM 1796 O O . GLY A 1 233 ? -18.462 12.023 10.880 1.00 73.25 233 GLY A O 1
ATOM 1797 N N . LYS A 1 234 ? -19.643 11.096 12.550 1.00 56.22 234 LYS A N 1
ATOM 1798 C CA . LYS A 1 234 ? -20.633 12.172 12.611 1.00 56.22 234 LYS A CA 1
ATOM 1799 C C . LYS A 1 234 ? -19.938 13.386 13.223 1.00 56.22 234 LYS A C 1
ATOM 1801 O O . LYS A 1 234 ? -19.705 13.407 14.427 1.00 56.22 234 LYS A O 1
ATOM 1806 N N . THR A 1 235 ? -19.604 14.395 12.425 1.00 46.88 235 THR A N 1
ATOM 1807 C CA . THR A 1 235 ? -19.273 15.727 12.943 1.00 46.88 235 THR A CA 1
ATOM 1808 C C . THR A 1 235 ? -20.528 16.311 13.595 1.00 46.88 235 THR A C 1
ATOM 1810 O O . THR A 1 235 ? -21.288 17.045 12.970 1.00 46.88 235 THR A O 1
ATOM 1813 N N . GLY A 1 236 ? -20.794 15.909 14.834 1.00 37.03 236 GLY A N 1
ATOM 1814 C CA . GLY A 1 236 ? -21.740 16.545 15.731 1.00 37.03 236 GLY A CA 1
ATOM 1815 C C . GLY A 1 236 ? -20.971 17.482 16.650 1.00 37.03 236 GLY A C 1
ATOM 1816 O O . GLY A 1 236 ? -20.047 17.053 17.332 1.00 37.03 236 GLY A O 1
ATOM 1817 N N . THR A 1 237 ? -21.392 18.745 16.661 1.00 32.88 237 THR A N 1
ATOM 1818 C CA . THR A 1 237 ? -21.002 19.836 17.570 1.00 32.88 237 THR A CA 1
ATOM 1819 C C . THR A 1 237 ? -19.604 20.456 17.422 1.00 32.88 237 THR A C 1
ATOM 1821 O O . THR A 1 237 ? -18.614 19.989 17.964 1.00 32.88 237 THR A O 1
ATOM 1824 N N . SER A 1 238 ? -19.641 21.636 16.790 1.00 35.03 238 SER A N 1
ATOM 1825 C CA . SER A 1 238 ? -18.975 22.867 17.236 1.00 35.03 238 SER A CA 1
ATOM 1826 C C . SER A 1 238 ? -17.477 23.013 16.973 1.00 35.03 238 SER A C 1
ATOM 1828 O O . SER A 1 238 ? -16.642 22.563 17.745 1.00 35.03 238 SER A O 1
ATOM 1830 N N . GLY A 1 239 ? -17.165 23.818 15.953 1.00 34.25 239 GLY A N 1
ATOM 1831 C CA . GLY A 1 239 ? -15.920 24.585 15.910 1.00 34.25 239 GLY A CA 1
ATOM 1832 C C . GLY A 1 239 ? -15.005 24.265 14.736 1.00 34.25 239 GLY A C 1
ATOM 1833 O O . GLY A 1 239 ? -14.042 23.533 14.881 1.00 34.25 239 GLY A O 1
ATOM 1834 N N . GLY A 1 240 ? -15.278 24.883 13.586 1.00 35.09 240 GLY A N 1
ATOM 1835 C CA . GLY A 1 240 ? -14.251 25.621 12.840 1.00 35.09 240 GLY A CA 1
ATOM 1836 C C . GLY A 1 240 ? -13.045 24.906 12.224 1.00 35.09 240 GLY A C 1
ATOM 1837 O O . GLY A 1 240 ? -12.271 25.607 11.576 1.00 35.09 240 GLY A O 1
ATOM 1838 N N . ASP A 1 241 ? -12.866 23.589 12.335 1.00 42.66 241 ASP A N 1
ATOM 1839 C CA . ASP A 1 241 ? -11.703 22.934 11.721 1.00 42.66 241 ASP A CA 1
ATOM 1840 C C . ASP A 1 241 ? -11.972 22.620 10.241 1.00 42.66 241 ASP A C 1
ATOM 1842 O O . ASP A 1 241 ? -12.303 21.516 9.811 1.00 42.66 241 ASP A O 1
ATOM 1846 N N . SER A 1 242 ? -11.876 23.678 9.440 1.00 43.84 242 SER A N 1
ATOM 1847 C CA . SER A 1 242 ? -11.921 23.660 7.974 1.00 43.84 242 SER A CA 1
ATOM 1848 C C . SER A 1 242 ? -10.635 23.112 7.329 1.00 43.84 242 SER A C 1
ATOM 1850 O O . SER A 1 242 ? -10.440 23.251 6.122 1.00 43.84 242 SER A O 1
ATOM 1852 N N . GLY A 1 243 ? -9.755 22.469 8.101 1.00 46.81 243 GLY A N 1
ATOM 1853 C CA . GLY A 1 243 ? -8.440 22.028 7.650 1.00 46.81 243 GLY A CA 1
ATOM 1854 C C . GLY A 1 243 ? -8.248 20.522 7.785 1.00 46.81 243 GLY A C 1
ATOM 1855 O O . GLY A 1 243 ? -7.971 20.027 8.868 1.00 46.81 243 GLY A O 1
ATOM 1856 N N . THR A 1 244 ? -8.299 19.810 6.659 1.00 54.62 244 THR A N 1
ATOM 1857 C CA . THR A 1 244 ? -7.834 18.420 6.452 1.00 54.62 244 THR A CA 1
ATOM 1858 C C . THR A 1 244 ? -8.619 17.300 7.151 1.00 54.62 244 THR A C 1
ATOM 1860 O O . THR A 1 244 ? -8.611 17.138 8.369 1.00 54.62 244 THR A O 1
ATOM 1863 N N . SER A 1 245 ? -9.256 16.453 6.334 1.00 80.38 245 SER A N 1
ATOM 1864 C CA . SER A 1 245 ? -9.865 15.182 6.755 1.00 80.38 245 SER A CA 1
ATOM 1865 C C . SER A 1 245 ? -8.853 14.030 6.690 1.00 80.38 245 SER A C 1
ATOM 1867 O O . SER A 1 245 ? -9.189 12.941 6.229 1.00 80.38 245 SER A O 1
ATOM 1869 N N . THR A 1 246 ? -7.601 14.286 7.075 1.00 89.69 246 THR A N 1
ATOM 1870 C CA . THR A 1 246 ? -6.544 13.271 7.048 1.00 89.69 246 THR A CA 1
ATOM 1871 C C . THR A 1 246 ? -6.651 12.370 8.270 1.00 89.69 246 THR A C 1
ATOM 1873 O O . THR A 1 246 ? -6.778 12.857 9.396 1.00 89.69 246 THR A O 1
ATOM 1876 N N . VAL A 1 247 ? -6.607 11.062 8.040 1.00 93.31 247 VAL A N 1
ATOM 1877 C CA . VAL A 1 247 ? -6.699 10.023 9.071 1.00 93.31 247 VAL A CA 1
ATOM 1878 C C . VAL A 1 247 ? -5.463 9.131 8.996 1.00 93.31 247 VAL A C 1
ATOM 1880 O O . VAL A 1 247 ? -5.041 8.767 7.898 1.00 93.31 247 VAL A O 1
ATOM 1883 N N . LEU A 1 248 ? -4.907 8.771 10.154 1.00 96.19 248 LEU A N 1
ATOM 1884 C CA . LEU A 1 248 ? -3.866 7.753 10.287 1.00 96.19 248 LEU A CA 1
ATOM 1885 C C . LEU A 1 248 ? -4.509 6.373 10.419 1.00 96.19 248 LEU A C 1
ATOM 1887 O O . LEU A 1 248 ? -5.347 6.155 11.291 1.00 96.19 248 LEU A O 1
ATOM 1891 N N . PHE A 1 249 ? -4.083 5.443 9.579 1.00 97.94 249 PHE A N 1
ATOM 1892 C CA . PHE A 1 249 ? -4.378 4.023 9.674 1.00 97.94 249 PHE A CA 1
ATOM 1893 C C . PHE A 1 249 ? -3.143 3.303 10.198 1.00 97.94 249 PHE A C 1
ATOM 1895 O O . PHE A 1 249 ? -2.083 3.382 9.585 1.00 97.94 249 PHE A O 1
ATOM 1902 N N . GLU A 1 250 ? -3.285 2.581 11.301 1.00 98.06 250 GLU A N 1
ATOM 1903 C CA . GLU A 1 250 ? -2.250 1.700 11.834 1.00 98.06 250 GLU A CA 1
ATOM 1904 C C . GLU A 1 250 ? -2.727 0.259 11.761 1.00 98.06 250 GLU A C 1
ATOM 1906 O O . GLU A 1 250 ? -3.810 -0.089 12.238 1.00 98.06 250 GLU A O 1
ATOM 1911 N N . PHE A 1 251 ? -1.901 -0.592 11.173 1.00 98.50 251 PHE A N 1
ATOM 1912 C CA . PHE A 1 251 ? -2.152 -2.016 11.052 1.00 98.50 251 PHE A CA 1
ATOM 1913 C C . PHE A 1 251 ? -1.319 -2.726 12.102 1.00 98.50 251 PHE A C 1
ATOM 1915 O O . PHE A 1 251 ? -0.111 -2.513 12.182 1.00 98.50 251 PHE A O 1
ATOM 1922 N N . VAL A 1 252 ? -1.960 -3.563 12.912 1.00 98.44 252 VAL A N 1
ATOM 1923 C CA . VAL A 1 252 ? -1.305 -4.232 14.040 1.00 98.44 252 VAL A CA 1
ATOM 1924 C C . VAL A 1 252 ? -1.685 -5.702 14.116 1.00 98.44 252 VAL A C 1
ATOM 1926 O O . VAL A 1 252 ? -2.766 -6.095 13.669 1.00 98.44 252 VAL A O 1
ATOM 1929 N N . THR A 1 253 ? -0.819 -6.521 14.707 1.00 98.19 253 THR A N 1
ATOM 1930 C CA . THR A 1 253 ? -1.131 -7.917 15.041 1.00 98.19 253 THR A CA 1
ATOM 1931 C C . THR A 1 253 ? -2.237 -7.992 16.107 1.00 98.19 253 THR A C 1
ATOM 1933 O O . THR A 1 253 ? -2.576 -6.981 16.739 1.00 98.19 253 THR A O 1
ATOM 1936 N N . PRO A 1 254 ? -2.837 -9.171 16.360 1.00 97.31 254 PRO A N 1
ATOM 1937 C CA . PRO A 1 254 ? -3.780 -9.337 17.467 1.00 97.31 254 PRO A CA 1
ATOM 1938 C C . PRO A 1 254 ? -3.203 -8.912 18.827 1.00 97.31 254 PRO A C 1
ATOM 1940 O O . PRO A 1 254 ? -3.947 -8.355 19.648 1.00 97.31 254 PRO A O 1
ATOM 1943 N N . GLU A 1 255 ? -1.897 -9.118 19.014 1.00 95.94 255 GLU A N 1
ATOM 1944 C CA . GLU A 1 255 ? -1.095 -8.763 20.188 1.00 95.94 255 GLU A CA 1
ATOM 1945 C C . GLU A 1 255 ? -0.813 -7.254 20.287 1.00 95.94 255 GLU A C 1
ATOM 1947 O O . GLU A 1 255 ? -0.558 -6.751 21.380 1.00 95.94 255 GLU A O 1
ATOM 1952 N N . GLY A 1 256 ? -0.959 -6.515 19.182 1.00 94.31 256 GLY A N 1
ATOM 1953 C CA . GLY A 1 256 ? -0.754 -5.067 19.113 1.00 94.31 256 GLY A CA 1
ATOM 1954 C C . GLY A 1 256 ? 0.598 -4.643 18.538 1.00 94.31 256 GLY A C 1
ATOM 1955 O O . GLY A 1 256 ? 0.891 -3.449 18.554 1.00 94.31 256 GLY A O 1
ATOM 1956 N N . ASP A 1 257 ? 1.394 -5.577 18.013 1.00 96.75 257 ASP A N 1
ATOM 1957 C CA . ASP A 1 257 ? 2.662 -5.258 17.358 1.00 96.75 257 ASP A CA 1
ATOM 1958 C C . ASP A 1 257 ? 2.410 -4.548 16.019 1.00 96.75 257 ASP A C 1
ATOM 1960 O O . ASP A 1 257 ? 1.507 -4.954 15.276 1.00 96.75 257 ASP A O 1
ATOM 1964 N N . PRO A 1 258 ? 3.191 -3.510 15.677 1.00 95.81 258 PRO A N 1
ATOM 1965 C CA . PRO A 1 258 ? 3.015 -2.774 14.433 1.00 95.81 258 PRO A CA 1
ATOM 1966 C C . PRO A 1 258 ? 3.329 -3.652 13.216 1.00 95.81 258 PRO A C 1
ATOM 1968 O O . PRO A 1 258 ? 4.348 -4.342 13.167 1.00 95.81 258 PRO A O 1
ATOM 1971 N N . LEU A 1 259 ? 2.453 -3.598 12.214 1.00 95.50 259 LEU A N 1
ATOM 1972 C CA . LEU A 1 259 ? 2.634 -4.235 10.909 1.00 95.50 259 LEU A CA 1
ATOM 1973 C C . LEU A 1 259 ? 2.897 -3.211 9.810 1.00 95.50 259 LEU A C 1
ATOM 1975 O O . LEU A 1 259 ? 3.742 -3.458 8.955 1.00 95.50 259 LEU A O 1
ATOM 1979 N N . ASP A 1 260 ? 2.138 -2.114 9.805 1.00 96.44 260 ASP A N 1
ATOM 1980 C CA . ASP A 1 260 ? 2.216 -1.064 8.788 1.00 96.44 260 ASP A CA 1
ATOM 1981 C C . ASP A 1 260 ? 1.491 0.202 9.265 1.00 96.44 260 ASP A C 1
ATOM 1983 O O . ASP A 1 260 ? 0.678 0.146 10.196 1.00 96.44 260 ASP A O 1
ATOM 1987 N N . ALA A 1 261 ? 1.726 1.328 8.597 1.00 95.44 261 ALA A N 1
ATOM 1988 C CA . ALA A 1 261 ? 1.007 2.571 8.846 1.00 95.44 261 ALA A CA 1
ATOM 1989 C C . ALA A 1 261 ? 0.809 3.367 7.554 1.00 95.44 261 ALA A C 1
ATOM 1991 O O . ALA A 1 261 ? 1.635 3.338 6.649 1.00 95.44 261 ALA A O 1
ATOM 1992 N N . TYR A 1 262 ? -0.305 4.089 7.464 1.00 94.81 262 TYR A N 1
ATOM 1993 C CA . TYR A 1 262 ? -0.660 4.839 6.264 1.00 94.81 262 TYR A CA 1
ATOM 1994 C C . TYR A 1 262 ? -1.503 6.063 6.616 1.00 94.81 262 TYR A C 1
ATOM 1996 O O . TYR A 1 262 ? -2.324 6.003 7.529 1.00 94.81 262 TYR A O 1
ATOM 2004 N N . THR A 1 263 ? -1.376 7.160 5.870 1.00 92.19 263 THR A N 1
ATOM 2005 C CA . THR A 1 263 ? -2.292 8.305 6.013 1.00 92.19 263 THR A CA 1
ATOM 2006 C C . THR A 1 263 ? -3.204 8.428 4.804 1.00 92.19 263 THR A C 1
ATOM 2008 O O . THR A 1 263 ? -2.790 8.187 3.675 1.00 92.19 263 THR A O 1
ATOM 2011 N N . ALA A 1 264 ? -4.464 8.793 5.021 1.00 89.25 264 ALA A N 1
ATOM 2012 C CA . ALA A 1 264 ? -5.401 9.028 3.929 1.00 89.25 264 ALA A CA 1
ATOM 2013 C C . ALA A 1 264 ? -6.059 10.394 4.076 1.00 89.25 264 ALA A C 1
ATOM 2015 O O . ALA A 1 264 ? -6.726 10.653 5.078 1.00 89.25 264 ALA A O 1
ATOM 2016 N N . ASP A 1 265 ? -5.901 11.251 3.065 1.00 87.12 265 ASP A N 1
ATOM 2017 C CA . ASP A 1 265 ? -6.654 12.498 2.954 1.00 87.12 265 ASP A CA 1
ATOM 2018 C C . ASP A 1 265 ? -8.048 12.224 2.376 1.00 87.12 265 ASP A C 1
ATOM 2020 O O . ASP A 1 265 ? -8.212 11.837 1.216 1.00 87.12 265 ASP A O 1
ATOM 2024 N N . LEU A 1 266 ? -9.070 12.445 3.200 1.00 83.38 266 LEU A N 1
ATOM 2025 C CA . LEU A 1 266 ? -10.467 12.186 2.859 1.00 83.38 266 LEU A CA 1
ATOM 2026 C C . LEU A 1 266 ? -11.230 13.461 2.455 1.00 83.38 266 LEU A C 1
ATOM 2028 O O . LEU A 1 266 ? -12.453 13.433 2.303 1.00 83.38 266 LEU A O 1
ATOM 2032 N N . THR A 1 267 ? -10.538 14.592 2.263 1.00 74.62 267 THR A N 1
ATOM 2033 C CA . THR A 1 267 ? -11.153 15.917 2.042 1.00 74.62 267 THR A CA 1
ATOM 2034 C C . THR A 1 267 ? -12.026 15.970 0.773 1.00 74.62 267 THR A C 1
ATOM 2036 O O . THR A 1 267 ? -12.968 16.759 0.695 1.00 74.62 267 THR A O 1
ATOM 2039 N N . GLY A 1 268 ? -11.778 15.093 -0.207 1.00 67.56 268 GLY A N 1
ATOM 2040 C CA . GLY A 1 268 ? -12.548 14.995 -1.455 1.00 67.56 268 GLY A CA 1
ATOM 2041 C C . GLY A 1 268 ? -13.714 13.997 -1.454 1.00 67.56 268 GLY A C 1
ATOM 2042 O O . GLY A 1 268 ? -14.536 14.049 -2.367 1.00 67.56 268 GLY A O 1
ATOM 2043 N N . LEU A 1 269 ? -13.815 13.116 -0.453 1.00 65.81 269 LEU A N 1
ATOM 2044 C CA . LEU A 1 269 ? -14.750 11.979 -0.471 1.00 65.81 269 LEU A CA 1
ATOM 2045 C C . LEU A 1 269 ? -16.135 12.285 0.126 1.00 65.81 269 LEU A C 1
ATOM 2047 O O . LEU A 1 269 ? -17.057 11.490 -0.001 1.00 65.81 269 LEU A O 1
ATOM 2051 N N . ARG A 1 270 ? -16.336 13.470 0.715 1.00 55.69 270 ARG A N 1
ATOM 2052 C CA . ARG A 1 270 ? -17.618 13.889 1.324 1.00 55.69 270 ARG A CA 1
ATOM 2053 C C . ARG A 1 270 ? -18.742 14.236 0.328 1.00 55.69 270 ARG A C 1
ATOM 2055 O O . ARG A 1 270 ? -19.793 14.694 0.760 1.00 55.69 270 ARG A O 1
ATOM 2062 N N . LYS A 1 271 ? -18.522 14.117 -0.986 1.00 48.66 271 LYS A N 1
ATOM 2063 C CA . LYS A 1 271 ? -19.457 14.600 -2.027 1.00 48.66 271 LYS A CA 1
ATOM 2064 C C . LYS A 1 271 ? -20.336 13.511 -2.671 1.00 48.66 271 LYS A C 1
ATOM 2066 O O . LYS A 1 271 ? -20.910 13.783 -3.723 1.00 48.66 271 LYS A O 1
ATOM 2071 N N . GLY A 1 272 ? -20.408 12.317 -2.081 1.00 44.81 272 GLY A N 1
ATOM 2072 C CA . GLY A 1 272 ? -21.264 11.212 -2.536 1.00 44.81 272 GLY A CA 1
ATOM 2073 C C . GLY A 1 272 ? -22.641 11.237 -1.897 1.00 44.81 272 GLY A C 1
ATOM 2074 O O . GLY A 1 272 ? -22.679 11.351 -0.653 1.00 44.81 272 GLY A O 1
#

Secondary structure (DSSP, 8-state):
-----------------------------------PPPPPPPPHHHHHHHHHHHHHHHHHHHHHHHS-SS----SS-HHHHHHHHHHHHSPPPPHHHHHHHSEEEP-EEEEEESS----SS-GGGSTTGGGGTT--HHHHHHHHH-SEEEE---HHHHHHHHHHHT----TT-GGG-SS--TT----TTEEEEEEEEEEEEEEEEETTEEEEEEEEEEEEEEEEEEEHHHHH----S-----S--EEEEEEE-TT--EEEEEEEE-TTGGG-

Mean predicted aligned error: 12.1 Å

Foldseek 3Di:
DDDDDDDDDDDDDDDDDDDDDDDDDDDDDDDPPPPPPPPPPPDVVVVVVVVVVVVVVLVVLLVVLAEPPDDDDDPDDPFVVVVVVDCVVDPDDAPVCLVVPFDWFDKDFPFWDFAADQDPDAPCLHCVNVNRNLVHNVLLVVLVLAFKDKAQADPVVLCNSCVSSNVDQPPVCPSNDDDHDPRPDRQRQKIKMKGFQWDWDTWTDDDQEIETETAGHPGIIIIMITGLCVNLDPPDDDDDCPDWSKHKYFYAYPVRHGRDIGIDTSVPSPPD

Sequence (272 aa):
MRLLWRSQRQRGILVAMAVAFMAGLAGCGPTSSTVDPPVPAADPIQAENARLKQQVAELQKRLSALEPDTPVTRPLSDIDREVEIFTATHPITPVDQVLRRGARLPFDAVVTNTQWRRPGYSGVWHSTYFGGKYSGVEKLVELAAHRAFVYTGGLAASQQLLYGLGIVTTPESDATRGKNLPLQDTRGDHISLLILYGQVQSVTRLDKQVVVKVKPTEAGFQEVRLNTVDVLGKTGTSGGDSGTSTVLFEFVTPEGDPLDAYTADLTGLRKG